Protein 2GBZ (pdb70)

B-factor: mean 42.94, std 11.73, range [24.44, 81.4]

Secondary structure (DSSP, 8-state):
--EEEEEEEEES-S-TTT--EEEEEEEEEETT--EEEE---EE----HHHHHTS-SHHHHHHHHHTHHHHHHH----HHHHHHHHHHHHTTT--TTSSPEEESSHHHHHHHHHHH-HHHHHHS-S-EEEHHHHHHHHHHH-GGGGTT----S--SHHHHHHHHHHHHHHHHTTSHHHH-

Foldseek 3Di:
DQKAKEKDFQWLDQPLVPIATQWMWIFMAGNLLHTPDTADIAGAADDPVSNVPGDDVSNVLCVVQVSSVRRNVDPDHLARVLVRRVVVVVVPDAFQPHAYEAAPCVSVLSNCVPRPVVNSRSHHPHYHHLVVVVVVCVVPPVVLPVVADQDPHRGRRSRSVSRSVSVVSVLVVPPPVSD

InterPro domains:
  IPR012337 Ribonuclease H-like superfamily [SSF53098] (6-181)
  IPR013520 Ribonuclease H-like domain [PF00929] (12-173)
  IPR013520 Ribonuclease H-like domain [SM00479] (10-183)
  IPR022894 Oligoribonuclease [MF_00045] (6-184)
  IPR022894 Oligoribonuclease [NF003765] (7-181)
  IPR022894 Oligoribonuclease [PTHR11046] (58-177)
  IPR022894 Oligoribonuclease [cd06135] (11-181)
  IPR036397 Ribonuclease H superfamily [G3DSA:3.30.420.10] (1-194)

Sequence (179 aa):
NDRLIWIDLEMTGLDTDRDSIIEIATIVTDAQLNVLAEGPELAIAHSLETLEAMDEWNRNQHRRSGLWQRVLDSQVTHAQAEAQTVAFLGEWIRAGASPMCGNSICQDRRFLHRQMSRLERYFHYRNLDVSTIKELARRWAPAVASGFAKSSAHTALSDVRDSIDELRHYRQFMGTLGG

Organism: Xanthomonas campestris pv. campestris (strain ATCC 33913 / DSM 3586 / NCPPB 528 / LMG 568 / P 25) (NCBI:txid190485)

CATH classification: 3.30.420.10

Nearest PDB structures (foldseek):
  2gbz-assembly1_A  TM=1.006E+00  e=4.375E-38  Xanthomonas campestris pv. campestris
  5cy4-assembly3_F  TM=9.846E-01  e=6.613E-26  Acinetobacter baumannii
  3tr8-assembly1_B  TM=9.787E-01  e=3.141E-25  Coxiella burnetii
  6n6f-assembly1_A  TM=9.796E-01  e=1.092E-24  Vibrio cholerae
  6rk6-assembly1_C  TM=9.490E-01  e=6.657E-24  metagenome

Structure (mmCIF, N/CA/C/O backbone):
data_2GBZ
#
_entry.id   2GBZ
#
_cell.length_a   67.540
_cell.length_b   67.540
_cell.length_c   89.820
_cell.angle_alpha   90.00
_cell.angle_beta   90.00
_cell.angle_gamma   90.00
#
_symmetry.space_group_name_H-M   'P 43 21 2'
#
loop_
_entity.id
_entity.type
_entity.pdbx_description
1 polymer Oligoribonuclease
2 non-polymer 'MAGNESIUM ION'
3 water water
#
loop_
_atom_site.group_PDB
_atom_site.id
_atom_site.type_symbol
_atom_site.label_atom_id
_atom_site.label_alt_id
_atom_site.label_comp_id
_atom_site.label_asym_id
_atom_site.label_entity_id
_atom_site.label_seq_id
_atom_site.pdbx_PDB_ins_code
_atom_site.Cartn_x
_atom_site.Cartn_y
_atom_site.Cartn_z
_atom_site.occupancy
_atom_site.B_iso_or_equiv
_atom_site.auth_seq_id
_atom_site.auth_comp_id
_atom_site.auth_asym_id
_atom_site.auth_atom_id
_atom_site.pdbx_PDB_model_num
ATOM 1 N N . ASN A 1 8 ? -16.945 7.277 12.126 1.00 68.82 8 ASN A N 1
ATOM 2 C CA . ASN A 1 8 ? -15.838 6.358 11.728 1.00 68.72 8 ASN A CA 1
ATOM 3 C C . ASN A 1 8 ? -14.508 6.765 12.369 1.00 67.18 8 ASN A C 1
ATOM 4 O O . ASN A 1 8 ? -14.464 7.137 13.545 1.00 66.80 8 ASN A O 1
ATOM 9 N N . ASP A 1 9 ? -13.435 6.703 11.579 1.00 65.10 9 ASP A N 1
ATOM 10 C CA . ASP A 1 9 ? -12.087 7.037 12.037 1.00 62.38 9 ASP A CA 1
ATOM 11 C C . ASP A 1 9 ? -11.540 5.938 12.934 1.00 58.34 9 ASP A C 1
ATOM 12 O O . ASP A 1 9 ? -10.483 6.091 13.548 1.00 59.01 9 ASP A O 1
ATOM 17 N N . ARG A 1 10 ? -12.268 4.833 13.009 1.00 53.21 10 ARG A N 1
ATOM 18 C CA . ARG A 1 10 ? -11.854 3.700 13.822 1.00 49.44 10 ARG A CA 1
ATOM 19 C C . ARG A 1 10 ? -11.864 2.436 12.985 1.00 46.27 10 ARG A C 1
ATOM 20 O O . ARG A 1 10 ? -12.753 2.227 12.163 1.00 44.90 10 ARG A O 1
ATOM 28 N N . LEU A 1 11 ? -10.864 1.593 13.201 1.00 43.31 11 LEU A N 1
ATOM 29 C CA . LEU A 1 11 ? -10.735 0.360 12.446 1.00 39.89 11 LEU A CA 1
ATOM 30 C C . LEU A 1 11 ? -10.887 -0.869 13.323 1.00 38.20 11 LEU A C 1
ATOM 31 O O . LEU A 1 11 ? -10.454 -0.880 14.474 1.00 38.12 11 LEU A O 1
ATOM 36 N N . ILE A 1 12 ? -11.517 -1.901 12.771 1.00 36.35 12 ILE A N 1
ATOM 37 C CA . ILE A 1 12 ? -11.709 -3.155 13.488 1.00 33.65 12 ILE A CA 1
ATOM 38 C C . ILE A 1 12 ? -10.753 -4.176 12.902 1.00 32.24 12 ILE A C 1
ATOM 39 O O . ILE A 1 12 ? -10.831 -4.508 11.711 1.00 30.58 12 ILE A O 1
ATOM 44 N N . TRP A 1 13 ? -9.842 -4.662 13.733 1.00 30.41 13 TRP A N 1
ATOM 45 C CA . TRP A 1 13 ? -8.904 -5.675 13.289 1.00 29.41 13 TRP A CA 1
ATOM 46 C C . TRP A 1 13 ? -9.386 -6.998 13.833 1.00 28.72 13 TRP A C 1
ATOM 47 O O . TRP A 1 13 ? -9.875 -7.075 14.964 1.00 28.91 13 TRP A O 1
ATOM 58 N N . ILE A 1 14 ? -9.240 -8.045 13.035 1.00 28.15 14 ILE A N 1
ATOM 59 C CA . ILE A 1 14 ? -9.686 -9.350 13.469 1.00 29.96 14 ILE A CA 1
ATOM 60 C C . ILE A 1 14 ? -8.822 -10.466 12.927 1.00 30.08 14 ILE A C 1
ATOM 61 O O . ILE A 1 14 ? -8.213 -10.339 11.863 1.00 31.03 14 ILE A O 1
ATOM 66 N N . ASP A 1 15 ? -8.739 -11.557 13.676 1.00 30.17 15 ASP A N 1
ATOM 67 C CA . ASP A 1 15 ? -8.024 -12.719 13.190 1.00 29.12 15 ASP A CA 1
ATOM 68 C C . ASP A 1 15 ? -8.715 -13.951 13.753 1.00 28.44 15 ASP A C 1
ATOM 69 O O . ASP A 1 15 ? -9.281 -13.909 14.846 1.00 25.74 15 ASP A O 1
ATOM 74 N N . LEU A 1 16 ? -8.685 -15.034 12.985 1.00 27.60 16 LEU A N 1
ATOM 75 C CA . LEU A 1 16 ? -9.326 -16.273 13.383 1.00 29.65 16 LEU A CA 1
ATOM 76 C C . LEU A 1 16 ? -8.392 -17.448 13.174 1.00 30.19 16 LEU A C 1
ATOM 77 O O . LEU A 1 16 ? -7.488 -17.388 12.346 1.00 31.66 16 LEU A O 1
ATOM 82 N N . GLU A 1 17 ? -8.638 -18.522 13.916 1.00 32.43 17 GLU A N 1
ATOM 83 C CA . GLU A 1 17 ? -7.876 -19.757 13.771 1.00 33.02 17 GLU A CA 1
ATOM 84 C C . GLU A 1 17 ? -8.932 -20.725 13.276 1.00 33.07 17 GLU A C 1
ATOM 85 O O . GLU A 1 17 ? -10.082 -20.658 13.718 1.00 32.61 17 GLU A O 1
ATOM 91 N N . MET A 1 18 ? -8.564 -21.606 12.355 1.00 34.16 18 MET A N 1
ATOM 92 C CA . MET A 1 18 ? -9.515 -22.565 11.815 1.00 36.51 18 MET A CA 1
ATOM 93 C C . MET A 1 18 ? -8.977 -23.982 11.840 1.00 37.62 18 MET A C 1
ATOM 94 O O . MET A 1 18 ? -7.782 -24.212 12.046 1.00 37.73 18 MET A O 1
ATOM 99 N N . THR A 1 19 ? -9.879 -24.932 11.627 1.00 38.60 19 THR A N 1
ATOM 100 C CA . THR A 1 19 ? -9.507 -26.332 11.608 1.00 39.34 19 THR A CA 1
ATOM 101 C C . THR A 1 19 ? -8.760 -26.625 10.315 1.00 39.47 19 THR A C 1
ATOM 102 O O . THR A 1 19 ? -7.945 -27.543 10.256 1.00 39.95 19 THR A O 1
ATOM 106 N N . GLY A 1 20 ? -9.039 -25.831 9.286 1.00 40.16 20 GLY A N 1
ATOM 107 C CA . GLY A 1 20 ? -8.394 -26.024 8.000 1.00 42.21 20 GLY A CA 1
ATOM 108 C C . GLY A 1 20 ? -8.568 -24.846 7.056 1.00 42.78 20 GLY A C 1
ATOM 109 O O . GLY A 1 20 ? -8.906 -23.747 7.485 1.00 42.38 20 GLY A O 1
ATOM 110 N N . LEU A 1 21 ? -8.359 -25.083 5.765 1.00 43.60 21 LEU A N 1
ATOM 111 C CA . LEU A 1 21 ? -8.461 -24.029 4.756 1.00 44.84 21 LEU A CA 1
ATOM 112 C C . LEU A 1 21 ? -9.741 -24.027 3.918 1.00 44.28 21 LEU A C 1
ATOM 113 O O . LEU A 1 21 ? -10.009 -23.069 3.194 1.00 44.27 21 LEU A O 1
ATOM 118 N N . ASP A 1 22 ? -10.531 -25.090 4.000 1.00 43.23 22 ASP A N 1
ATOM 119 C CA . ASP A 1 22 ? -11.757 -25.149 3.216 1.00 43.15 22 ASP A CA 1
ATOM 120 C C . ASP A 1 22 ? -12.858 -24.248 3.798 1.00 42.59 22 ASP A C 1
ATOM 121 O O . ASP A 1 22 ? -13.488 -24.578 4.806 1.00 41.21 22 ASP A O 1
ATOM 126 N N . THR A 1 23 ? -13.087 -23.116 3.136 1.00 41.87 23 THR A N 1
ATOM 127 C CA . THR A 1 23 ? -14.087 -22.140 3.568 1.00 42.71 23 THR A CA 1
ATOM 128 C C . THR A 1 23 ? -15.514 -22.686 3.601 1.00 42.86 23 THR A C 1
ATOM 129 O O . THR A 1 23 ? -16.422 -22.024 4.113 1.00 40.95 23 THR A O 1
ATOM 133 N N . ASP A 1 24 ? -15.709 -23.884 3.054 1.00 44.14 24 ASP A N 1
ATOM 134 C CA . ASP A 1 24 ? -17.029 -24.514 3.035 1.00 45.94 24 ASP A CA 1
ATOM 135 C C . ASP A 1 24 ? -17.213 -25.573 4.130 1.00 46.76 24 ASP A C 1
ATOM 136 O O . ASP A 1 24 ? -18.312 -25.725 4.668 1.00 47.89 24 ASP A O 1
ATOM 141 N N . ARG A 1 25 ? -16.139 -26.292 4.459 1.00 47.06 25 ARG A N 1
ATOM 142 C CA . ARG A 1 25 ? -16.200 -27.372 5.448 1.00 45.89 25 ARG A CA 1
ATOM 143 C C . ARG A 1 25 ? -15.552 -27.099 6.806 1.00 43.59 25 ARG A C 1
ATOM 144 O O . ARG A 1 25 ? -16.070 -27.525 7.839 1.00 42.64 25 ARG A O 1
ATOM 152 N N . ASP A 1 26 ? -14.411 -26.419 6.804 1.00 40.97 26 ASP A N 1
ATOM 153 C CA . ASP A 1 26 ? -13.692 -26.154 8.048 1.00 37.96 26 ASP A CA 1
ATOM 154 C C . ASP A 1 26 ? -14.389 -25.203 9.019 1.00 35.01 26 ASP A C 1
ATOM 155 O O . ASP A 1 26 ? -15.337 -24.514 8.650 1.00 33.05 26 ASP A O 1
ATOM 160 N N . SER A 1 27 ? -13.923 -25.171 10.265 1.00 31.17 27 SER A N 1
ATOM 161 C CA . SER A 1 27 ? -14.572 -24.343 11.273 1.00 29.86 27 SER A CA 1
ATOM 162 C C . SER A 1 27 ? -13.670 -23.364 12.009 1.00 28.02 27 SER A C 1
ATOM 163 O O . SER A 1 27 ? -12.468 -23.584 12.142 1.00 27.14 27 SER A O 1
ATOM 166 N N . ILE A 1 28 ? -14.272 -22.281 12.484 1.00 27.21 28 ILE A N 1
ATOM 167 C CA . ILE A 1 28 ? -13.559 -21.265 13.253 1.00 28.41 28 ILE A CA 1
ATOM 168 C C . ILE A 1 28 ? -13.389 -21.819 14.675 1.00 29.29 28 ILE A C 1
ATOM 169 O O . ILE A 1 28 ? -14.379 -22.160 15.313 1.00 29.62 28 ILE A O 1
ATOM 174 N N . ILE A 1 29 ? -12.159 -21.916 15.174 1.00 29.85 29 ILE A N 1
ATOM 175 C CA . ILE A 1 29 ? -11.946 -22.425 16.536 1.00 29.38 29 ILE A CA 1
ATOM 176 C C . ILE A 1 29 ? -11.513 -21.340 17.506 1.00 27.74 29 ILE A C 1
ATOM 177 O O . ILE A 1 29 ? -11.571 -21.527 18.720 1.00 27.69 29 ILE A O 1
ATOM 182 N N . GLU A 1 30 ? -11.075 -20.205 16.976 1.00 26.62 30 GLU A N 1
ATOM 183 C CA . GLU A 1 30 ? -10.665 -19.096 17.829 1.00 27.96 30 GLU A CA 1
ATOM 184 C C . GLU A 1 30 ? -10.860 -17.765 17.116 1.00 27.74 30 GLU A C 1
ATOM 185 O O . GLU A 1 30 ? -10.733 -17.676 15.895 1.00 26.63 30 GLU A O 1
ATOM 191 N N . ILE A 1 31 ? -11.176 -16.735 17.888 1.00 27.68 31 ILE A N 1
ATOM 192 C CA . ILE A 1 31 ? -11.383 -15.415 17.335 1.00 29.75 31 ILE A CA 1
ATOM 193 C C . ILE A 1 31 ? -10.907 -14.355 18.315 1.00 30.23 31 ILE A C 1
ATOM 194 O O . ILE A 1 31 ? -10.938 -14.552 19.531 1.00 29.74 31 ILE A O 1
ATOM 199 N N . ALA A 1 32 ? -10.459 -13.232 17.770 1.00 30.23 32 ALA A N 1
ATOM 200 C CA . ALA A 1 32 ? -9.978 -12.122 18.571 1.00 31.02 32 ALA A CA 1
ATOM 201 C C . ALA A 1 32 ? -10.150 -10.862 17.742 1.00 30.50 32 ALA A C 1
ATOM 202 O O . ALA A 1 32 ? -10.035 -10.896 16.517 1.00 30.80 32 ALA A O 1
ATOM 204 N N . THR A 1 33 ? -10.447 -9.758 18.408 1.00 29.80 33 THR A N 1
ATOM 205 C CA . THR A 1 33 ? -10.626 -8.492 17.714 1.00 31.49 33 THR A CA 1
ATOM 206 C C . THR A 1 33 ? -9.929 -7.375 18.473 1.00 30.79 33 THR A C 1
ATOM 207 O O . THR A 1 33 ? -9.700 -7.470 19.676 1.00 30.24 33 THR A O 1
ATOM 211 N N . ILE A 1 34 ? -9.581 -6.323 17.752 1.00 30.91 34 ILE A N 1
ATOM 212 C CA . ILE A 1 34 ? -8.944 -5.161 18.347 1.00 32.17 34 ILE A CA 1
ATOM 213 C C . ILE A 1 34 ? -9.439 -3.935 17.603 1.00 32.06 34 ILE A C 1
ATOM 214 O O . ILE A 1 34 ? -9.551 -3.949 16.377 1.00 32.03 34 ILE A O 1
ATOM 219 N N . VAL A 1 35 ? -9.758 -2.883 18.341 1.00 32.48 35 VAL A N 1
ATOM 220 C CA . VAL A 1 35 ? -10.190 -1.653 17.712 1.00 33.83 35 VAL A CA 1
ATOM 221 C C . VAL A 1 35 ? -9.067 -0.631 17.858 1.00 34.19 35 VAL A C 1
ATOM 222 O O . VAL A 1 35 ? -8.551 -0.429 18.957 1.00 32.45 35 VAL A O 1
ATOM 226 N N . THR A 1 36 ? -8.677 -0.018 16.743 1.00 33.95 36 THR A N 1
ATOM 227 C CA . THR A 1 36 ? -7.640 1.010 16.742 1.00 34.13 36 THR A CA 1
ATOM 228 C C . THR A 1 36 ? -8.237 2.257 16.108 1.00 34.86 36 THR A C 1
ATOM 229 O O . THR A 1 36 ? -9.305 2.197 15.493 1.00 35.27 36 THR A O 1
ATOM 233 N N . ASP A 1 37 ? -7.558 3.389 16.259 1.00 35.65 37 ASP A N 1
ATOM 234 C CA . ASP A 1 37 ? -8.033 4.609 15.628 1.00 36.03 37 ASP A CA 1
ATOM 235 C C . ASP A 1 37 ? -7.470 4.572 14.208 1.00 35.82 37 ASP A C 1
ATOM 236 O O . ASP A 1 37 ? -6.817 3.601 13.827 1.00 34.57 37 ASP A O 1
ATOM 241 N N . ALA A 1 38 ? -7.718 5.617 13.429 1.00 36.61 38 ALA A N 1
ATOM 242 C CA . ALA A 1 38 ? -7.237 5.661 12.051 1.00 37.25 38 ALA A CA 1
ATOM 243 C C . ALA A 1 38 ? -5.710 5.727 11.946 1.00 37.05 38 ALA A C 1
ATOM 244 O O . ALA A 1 38 ? -5.145 5.405 10.905 1.00 35.93 38 ALA A O 1
ATOM 246 N N . GLN A 1 39 ? -5.052 6.136 13.028 1.00 37.39 39 GLN A N 1
ATOM 247 C CA . GLN A 1 39 ? -3.594 6.239 13.059 1.00 37.28 39 GLN A CA 1
ATOM 248 C C . GLN A 1 39 ? -2.929 4.984 13.634 1.00 37.58 39 GLN A C 1
ATOM 249 O O . GLN A 1 39 ? -1.744 4.997 13.979 1.00 36.28 39 GLN A O 1
ATOM 255 N N . LEU A 1 40 ? -3.712 3.916 13.754 1.00 36.02 40 LEU A N 1
ATOM 256 C CA . LEU A 1 40 ? -3.241 2.632 14.248 1.00 35.93 40 LEU A CA 1
ATOM 257 C C . LEU A 1 40 ? -2.914 2.522 15.731 1.00 36.66 40 LEU A C 1
ATOM 258 O O . LEU A 1 40 ? -2.152 1.637 16.130 1.00 35.90 40 LEU A O 1
ATOM 263 N N . ASN A 1 41 ? -3.473 3.411 16.547 1.00 38.28 41 ASN A N 1
ATOM 264 C CA . ASN A 1 41 ? -3.254 3.337 17.993 1.00 38.06 41 ASN A CA 1
ATOM 265 C C . ASN A 1 41 ? -4.324 2.401 18.537 1.00 37.68 41 ASN A C 1
ATOM 266 O O . ASN A 1 41 ? -5.497 2.521 18.180 1.00 37.44 41 ASN A O 1
ATOM 271 N N . VAL A 1 42 ? -3.934 1.462 19.386 1.00 37.48 42 VAL A N 1
ATOM 272 C CA . VAL A 1 42 ? -4.907 0.534 19.952 1.00 37.35 42 VAL A CA 1
ATOM 273 C C . VAL A 1 42 ? -5.797 1.269 20.949 1.00 37.93 42 VAL A C 1
ATOM 274 O O . VAL A 1 42 ? -5.298 1.928 21.863 1.00 38.25 42 VAL A O 1
ATOM 278 N N . LEU A 1 43 ? -7.109 1.166 20.764 1.00 37.26 43 LEU A N 1
ATOM 279 C CA . LEU A 1 43 ? -8.062 1.811 21.661 1.00 38.04 43 LEU A CA 1
ATOM 280 C C . LEU A 1 43 ? -8.645 0.788 22.633 1.00 39.02 43 LEU A C 1
ATOM 281 O O . LEU A 1 43 ? -8.981 1.129 23.757 1.00 39.36 43 LEU A O 1
ATOM 286 N N . ALA A 1 44 ? -8.759 -0.467 22.196 1.00 40.47 44 ALA A N 1
ATOM 287 C CA . ALA A 1 44 ? -9.317 -1.523 23.041 1.00 39.81 44 ALA A CA 1
ATOM 288 C C . ALA A 1 44 ? -9.162 -2.913 22.440 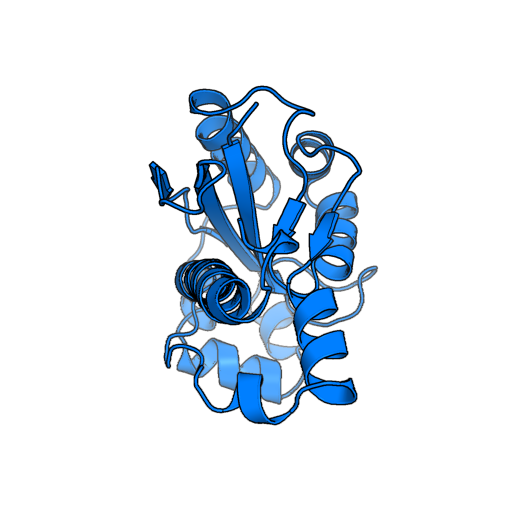1.00 40.15 44 ALA A C 1
ATOM 289 O O . ALA A 1 44 ? -9.240 -3.087 21.228 1.00 40.03 44 ALA A O 1
ATOM 291 N N . GLU A 1 45 ? -8.952 -3.905 23.299 1.00 40.36 45 GLU A N 1
ATOM 292 C CA . GLU A 1 45 ? -8.816 -5.282 22.850 1.00 42.11 45 GLU A CA 1
ATOM 293 C C . GLU A 1 45 ? -10.130 -6.018 23.137 1.00 42.57 45 GLU A C 1
ATOM 294 O O . GLU A 1 45 ? -10.670 -5.947 24.244 1.00 42.61 45 GLU A O 1
ATOM 300 N N . GLY A 1 46 ? -10.654 -6.705 22.127 1.00 41.68 46 GLY A N 1
ATOM 301 C CA . GLY A 1 46 ? -11.905 -7.420 22.292 1.00 40.70 46 GLY A CA 1
ATOM 302 C C . GLY A 1 46 ? -11.760 -8.775 22.946 1.00 40.50 46 GLY A C 1
ATOM 303 O O . GLY A 1 46 ? -10.662 -9.177 23.310 1.00 41.24 46 GLY A O 1
ATOM 304 N N . PRO A 1 47 ? -12.864 -9.508 23.118 1.00 41.35 47 PRO A N 1
ATOM 305 C CA . PRO A 1 47 ? -12.748 -10.821 23.747 1.00 42.03 47 PRO A CA 1
ATOM 306 C C . PRO A 1 47 ? -12.007 -11.811 22.866 1.00 42.5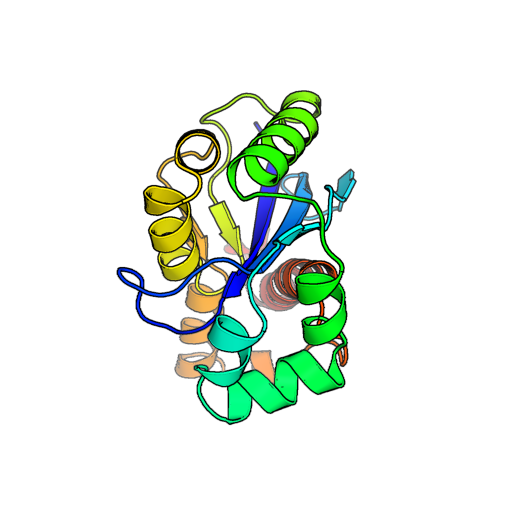4 47 PRO A C 1
ATOM 307 O O . PRO A 1 47 ? -12.160 -11.803 21.641 1.00 44.04 47 PRO A O 1
ATOM 311 N N . GLU A 1 48 ? -11.184 -12.643 23.494 1.00 40.77 48 GLU A N 1
ATOM 312 C CA . GLU A 1 48 ? -10.445 -13.663 22.772 1.00 40.84 48 GLU A CA 1
ATOM 313 C C . GLU A 1 48 ? -11.106 -14.976 23.166 1.00 39.08 48 GLU A C 1
ATOM 314 O O . GLU A 1 48 ? -10.948 -15.438 24.295 1.00 38.73 48 GLU A O 1
ATOM 320 N N . LEU A 1 49 ? -11.851 -15.572 22.243 1.00 37.18 49 LEU A N 1
ATOM 321 C CA . LEU A 1 49 ? -12.546 -16.811 22.547 1.00 35.75 49 LEU A CA 1
ATOM 322 C C . LEU A 1 49 ? -12.152 -18.033 21.724 1.00 34.46 49 LEU A C 1
ATOM 323 O O . LEU A 1 49 ? -11.960 -17.948 20.511 1.00 33.49 49 LEU A O 1
ATOM 328 N N . ALA A 1 50 ? -12.024 -19.167 22.407 1.00 32.96 50 ALA A N 1
ATOM 329 C CA . ALA A 1 50 ? -11.749 -20.441 21.758 1.00 33.58 50 ALA A CA 1
ATOM 330 C C . ALA A 1 50 ? -13.161 -21.038 21.672 1.00 33.23 50 ALA A C 1
ATOM 331 O O . ALA A 1 50 ? -13.976 -20.866 22.586 1.00 31.11 50 ALA A O 1
ATOM 333 N N . ILE A 1 51 ? -13.456 -21.727 20.580 1.00 33.65 51 ILE A N 1
ATOM 334 C CA . ILE A 1 51 ? -14.787 -22.280 20.382 1.00 33.90 51 ILE A CA 1
ATOM 335 C C . ILE A 1 51 ? -14.877 -23.800 20.474 1.00 33.71 51 ILE A C 1
ATOM 336 O O . ILE A 1 51 ? -14.172 -24.531 19.780 1.00 33.50 51 ILE A O 1
ATOM 341 N N . ALA A 1 52 ? -15.770 -24.256 21.350 1.00 33.33 52 ALA A N 1
ATOM 342 C CA . ALA A 1 52 ? -15.994 -25.673 21.605 1.00 32.11 52 ALA A CA 1
ATOM 343 C C . ALA A 1 52 ? -16.117 -26.567 20.376 1.00 31.47 52 ALA A C 1
ATOM 344 O O . ALA A 1 52 ? -16.983 -26.373 19.530 1.00 32.16 52 ALA A O 1
ATOM 346 N N . HIS A 1 53 ? -15.239 -27.555 20.286 1.00 31.93 53 HIS A N 1
ATOM 347 C CA . HIS A 1 53 ? -15.270 -28.519 19.191 1.00 31.94 53 HIS A CA 1
ATOM 348 C C . HIS A 1 53 ? -14.908 -29.855 19.812 1.00 33.79 53 HIS A C 1
ATOM 349 O O . HIS A 1 53 ? -14.258 -29.894 20.857 1.00 34.13 53 HIS A O 1
ATOM 356 N N . SER A 1 54 ? -15.321 -30.945 19.179 1.00 36.24 54 SER A N 1
ATOM 357 C CA . SER A 1 54 ? -15.031 -32.269 19.700 1.00 39.41 54 SER A CA 1
ATOM 358 C C . SER A 1 54 ? -13.600 -32.679 19.394 1.00 41.91 54 SER A C 1
ATOM 359 O O . SER A 1 54 ? -13.007 -32.230 18.409 1.00 42.41 54 SER A O 1
ATOM 362 N N . LEU A 1 55 ? -13.059 -33.541 20.251 1.00 44.04 55 LEU A N 1
ATOM 363 C CA . LEU A 1 55 ? -11.700 -34.053 20.108 1.00 46.17 55 LEU A CA 1
ATOM 364 C C . LEU A 1 55 ? -11.565 -34.708 18.728 1.00 46.72 55 LEU A C 1
ATOM 365 O O . LEU A 1 55 ? -10.516 -34.629 18.092 1.00 46.81 55 LEU A O 1
ATOM 370 N N . GLU A 1 56 ? -12.649 -35.326 18.264 1.00 47.79 56 GLU A N 1
ATOM 371 C CA . GLU A 1 56 ? -12.667 -35.987 16.963 1.00 48.81 56 GLU A CA 1
ATOM 372 C C . GLU A 1 56 ? -12.425 -34.980 15.838 1.00 48.70 56 GLU A C 1
ATOM 373 O O . GLU A 1 56 ? -11.767 -35.285 14.840 1.00 49.91 56 GLU A O 1
ATOM 379 N N . THR A 1 57 ? -12.966 -33.779 15.994 1.00 46.68 57 THR A N 1
ATOM 380 C CA . THR A 1 57 ? -12.794 -32.757 14.978 1.00 45.17 57 THR A CA 1
ATOM 381 C C . THR A 1 57 ? -11.343 -32.287 14.930 1.00 44.82 57 THR A C 1
ATOM 382 O O . THR A 1 57 ? -10.794 -32.061 13.852 1.00 43.63 57 THR A O 1
ATOM 386 N N . LEU A 1 58 ? -10.727 -32.144 16.100 1.00 45.32 58 LEU A N 1
ATOM 387 C CA . LEU A 1 58 ? -9.349 -31.676 16.182 1.00 46.51 58 LEU A CA 1
ATOM 388 C C . LEU A 1 58 ? -8.347 -32.639 15.558 1.00 48.51 58 LEU A C 1
ATOM 389 O O . LEU A 1 58 ? -7.436 -32.221 14.839 1.00 47.76 58 LEU A O 1
ATOM 394 N N . GLU A 1 59 ? -8.515 -33.926 15.838 1.00 50.20 59 GLU A N 1
ATOM 395 C CA . GLU A 1 59 ? -7.623 -34.941 15.299 1.00 52.31 59 GLU A CA 1
ATOM 396 C C . GLU A 1 59 ? -7.820 -35.123 13.805 1.00 52.90 59 GLU A C 1
ATOM 397 O O . GLU A 1 59 ? -6.979 -35.713 13.131 1.00 54.34 59 GLU A O 1
ATOM 403 N N . ALA A 1 60 ? -8.933 -34.616 13.289 1.00 53.49 60 ALA A N 1
ATOM 404 C CA . ALA A 1 60 ? -9.227 -34.729 11.866 1.00 54.30 60 ALA A CA 1
ATOM 405 C C . ALA A 1 60 ? -8.471 -33.665 11.072 1.00 55.07 60 ALA A C 1
ATOM 406 O O . ALA A 1 60 ? -8.465 -33.680 9.840 1.00 54.54 60 ALA A O 1
ATOM 408 N N . MET A 1 61 ? -7.830 -32.742 11.778 1.00 55.85 61 MET A N 1
ATOM 409 C CA . MET A 1 61 ? -7.079 -31.689 11.110 1.00 57.89 61 MET A CA 1
ATOM 410 C C . MET A 1 61 ? -5.822 -32.259 10.463 1.00 60.38 61 MET A C 1
ATOM 411 O O . MET A 1 61 ? -5.481 -33.423 10.679 1.00 60.27 61 MET A O 1
ATOM 416 N N . ASP A 1 62 ? -5.142 -31.436 9.666 1.00 63.44 62 ASP A N 1
ATOM 417 C CA . ASP A 1 62 ? -3.910 -31.851 8.998 1.00 66.43 62 ASP A CA 1
ATOM 418 C C . ASP A 1 62 ? -2.862 -32.209 10.048 1.00 67.70 62 ASP A C 1
ATOM 419 O O . ASP A 1 62 ? -3.190 -32.720 11.118 1.00 68.72 62 ASP A O 1
ATOM 424 N N . GLU A 1 63 ? -1.598 -31.940 9.749 1.00 68.77 63 GLU A N 1
ATOM 425 C CA . GLU A 1 63 ? -0.539 -32.258 10.691 1.00 70.08 63 GLU A CA 1
ATOM 426 C C . GLU A 1 63 ? 0.047 -30.986 11.277 1.00 70.64 63 GLU A C 1
ATOM 427 O O . GLU A 1 63 ? 0.125 -30.834 12.497 1.00 70.50 63 GLU A O 1
ATOM 433 N N . TRP A 1 64 ? 0.457 -30.071 10.406 1.00 71.18 64 TRP A N 1
ATOM 434 C CA . TRP A 1 64 ? 1.023 -28.810 10.862 1.00 72.13 64 TRP A CA 1
ATOM 435 C C . TRP A 1 64 ? -0.003 -28.136 11.767 1.00 71.53 64 TRP A C 1
ATOM 436 O O . TRP A 1 64 ? 0.345 -27.585 12.817 1.00 71.57 64 TRP A O 1
ATOM 447 N N . ASN A 1 65 ? -1.270 -28.203 11.361 1.00 70.36 65 ASN A N 1
ATOM 448 C CA . ASN A 1 65 ? -2.361 -27.624 12.140 1.00 69.04 65 ASN A CA 1
ATOM 449 C C . ASN A 1 65 ? -2.352 -28.187 13.557 1.00 67.94 65 ASN A C 1
ATOM 450 O O . ASN A 1 65 ? -2.282 -27.439 14.532 1.00 67.63 65 ASN A O 1
ATOM 455 N N . ARG A 1 66 ? -2.419 -29.511 13.659 1.00 66.91 66 ARG A N 1
ATOM 456 C CA . ARG A 1 66 ? -2.428 -30.177 14.955 1.00 65.77 66 ARG A CA 1
ATOM 457 C C . ARG A 1 66 ? -1.242 -29.785 15.826 1.00 65.11 66 ARG A C 1
ATOM 458 O O . ARG A 1 66 ? -1.417 -29.429 16.994 1.00 64.02 66 ARG A O 1
ATOM 466 N N . ASN A 1 67 ? -0.040 -29.836 15.255 1.00 64.69 67 ASN A N 1
ATOM 467 C CA . ASN A 1 67 ? 1.168 -29.483 15.995 1.00 64.68 67 ASN A CA 1
ATOM 468 C C . ASN A 1 67 ? 1.143 -28.031 16.474 1.00 63.59 67 ASN A C 1
ATOM 469 O O . ASN A 1 67 ? 1.437 -27.745 17.640 1.00 62.96 67 ASN A O 1
ATOM 474 N N . GLN A 1 68 ? 0.790 -27.119 15.573 1.00 62.71 68 GLN A N 1
ATOM 475 C CA . GLN A 1 68 ? 0.734 -25.698 15.903 1.00 62.21 68 GLN A CA 1
ATOM 476 C C . GLN A 1 68 ? -0.224 -25.393 17.063 1.00 60.92 68 GLN A C 1
ATOM 477 O O . GLN A 1 68 ? 0.159 -24.739 18.044 1.00 59.94 68 GLN A O 1
ATOM 483 N N . HIS A 1 69 ? -1.462 -25.874 16.954 1.00 58.88 69 HIS A N 1
ATOM 484 C CA . HIS A 1 69 ? -2.464 -25.638 17.992 1.00 57.49 69 HIS A CA 1
ATOM 485 C C . HIS A 1 69 ? -2.137 -26.337 19.310 1.00 57.31 69 HIS A C 1
ATOM 486 O O . HIS A 1 69 ? -2.534 -25.869 20.383 1.00 56.73 69 HIS A O 1
ATOM 493 N N . ARG A 1 70 ? -1.416 -27.454 19.226 1.00 57.07 70 ARG A N 1
ATOM 494 C CA . ARG A 1 70 ? -0.999 -28.192 20.419 1.00 56.68 70 ARG A CA 1
ATOM 495 C C . ARG A 1 70 ? 0.027 -27.350 21.163 1.00 55.72 70 ARG A C 1
ATOM 496 O O . ARG A 1 70 ? -0.110 -27.087 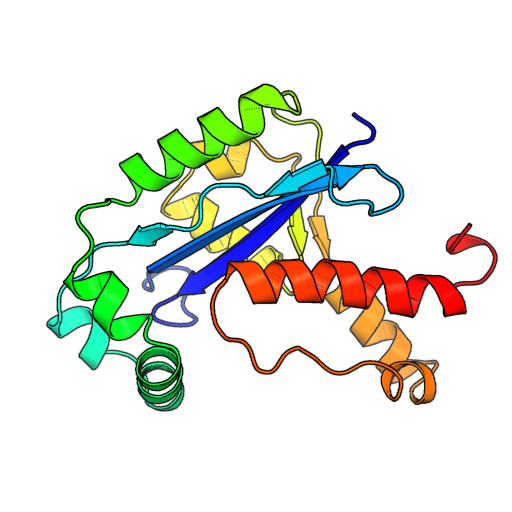22.356 1.00 53.82 70 ARG A O 1
ATOM 504 N N . ARG A 1 71 ? 1.051 -26.919 20.431 1.00 56.84 71 ARG A N 1
ATOM 505 C CA . ARG A 1 71 ? 2.130 -26.119 20.995 1.00 57.95 71 ARG A CA 1
ATOM 506 C C . ARG A 1 71 ? 1.665 -24.777 21.566 1.00 57.01 71 ARG A C 1
ATOM 507 O O . ARG A 1 71 ? 2.190 -24.315 22.587 1.00 56.25 71 ARG A O 1
ATOM 515 N N . SER A 1 72 ? 0.683 -24.156 20.915 1.00 55.26 72 SER A N 1
ATOM 516 C CA . SER A 1 72 ? 0.157 -22.868 21.370 1.00 53.36 72 SER A CA 1
ATOM 517 C C . SER A 1 72 ? -0.768 -23.017 22.568 1.00 52.10 72 SER A C 1
ATOM 518 O O . SER A 1 72 ? -0.953 -22.074 23.340 1.00 51.16 72 SER A O 1
ATOM 521 N N . GLY A 1 73 ? -1.351 -24.206 22.713 1.00 51.88 73 GLY A N 1
ATOM 522 C CA . GLY A 1 73 ? -2.267 -24.462 23.811 1.00 50.71 73 GLY A CA 1
ATOM 523 C C . GLY A 1 73 ? -3.721 -24.264 23.408 1.00 50.38 73 GLY A C 1
ATOM 524 O O . GLY A 1 73 ? -4.630 -24.473 24.215 1.00 50.00 73 GLY A O 1
ATOM 525 N N . LEU A 1 74 ? -3.947 -23.867 22.157 1.00 48.67 74 LEU A N 1
ATOM 526 C CA . LEU A 1 74 ? -5.302 -23.645 21.672 1.00 47.26 74 LEU A CA 1
ATOM 527 C C . LEU A 1 74 ? -6.095 -24.943 21.681 1.00 46.96 74 LEU A C 1
ATOM 528 O O . LEU A 1 74 ? -7.299 -24.947 21.945 1.00 45.45 74 LEU A O 1
ATOM 533 N N . TRP A 1 75 ? -5.404 -26.039 21.388 1.00 46.73 75 TRP A N 1
ATOM 534 C CA . TRP A 1 75 ? -6.010 -27.367 21.357 1.00 46.91 75 TRP A CA 1
ATOM 535 C C . TRP A 1 75 ? -6.731 -27.671 22.671 1.00 47.42 75 TRP A C 1
ATOM 536 O O . TRP A 1 75 ? -7.844 -28.199 22.677 1.00 46.91 75 TRP A O 1
ATOM 547 N N . GLN A 1 76 ? -6.101 -27.323 23.785 1.00 48.32 76 GLN A N 1
ATOM 548 C CA . GLN A 1 76 ? -6.699 -27.583 25.085 1.00 49.01 76 GLN A CA 1
ATOM 549 C C . GLN A 1 76 ? -7.819 -26.593 25.392 1.00 47.97 76 GLN A C 1
ATOM 550 O O . GLN A 1 76 ? -8.798 -26.940 26.057 1.00 47.30 76 GLN A O 1
ATOM 556 N N . ARG A 1 77 ? -7.676 -25.361 24.909 1.00 47.14 77 ARG A N 1
ATOM 557 C CA . ARG A 1 77 ? -8.694 -24.341 25.134 1.00 47.10 77 ARG A CA 1
ATOM 558 C C . ARG A 1 77 ? -9.987 -24.715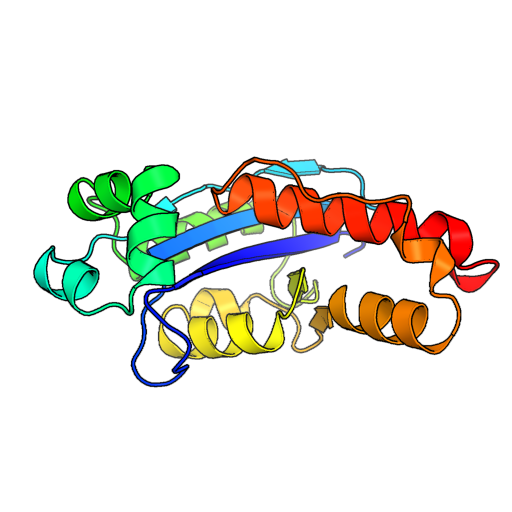 24.400 1.00 45.77 77 ARG A C 1
ATOM 559 O O . ARG A 1 77 ? -11.085 -24.442 24.882 1.00 45.37 77 ARG A O 1
ATOM 567 N N . VAL A 1 78 ? -9.848 -25.346 23.237 1.00 44.61 78 VAL A N 1
ATOM 568 C CA . VAL A 1 78 ? -11.001 -25.746 22.435 1.00 44.20 78 VAL A CA 1
ATOM 569 C C . VAL A 1 78 ? -11.808 -26.845 23.115 1.00 44.62 78 VAL A C 1
ATOM 570 O O . VAL A 1 78 ? -13.033 -26.768 23.194 1.00 44.20 78 VAL A O 1
ATOM 574 N N . LEU A 1 79 ? -11.116 -27.865 23.609 1.00 44.54 79 LEU A N 1
ATOM 575 C CA . LEU A 1 79 ? -11.767 -28.970 24.300 1.00 43.40 79 LEU A CA 1
ATOM 576 C C . LEU A 1 79 ? -12.415 -28.496 25.599 1.00 43.24 79 LEU A C 1
ATOM 577 O O . LEU A 1 79 ? -13.505 -28.944 25.945 1.00 43.77 79 LEU A O 1
ATOM 582 N N . ASP A 1 80 ? -11.759 -27.577 26.304 1.00 42.98 80 ASP A N 1
ATOM 583 C CA . ASP A 1 80 ? -12.292 -27.060 27.570 1.00 43.52 80 ASP A CA 1
ATOM 584 C C . ASP A 1 80 ? -13.344 -25.962 27.398 1.00 42.57 80 ASP A C 1
ATOM 585 O O . ASP A 1 80 ? -14.064 -25.625 28.339 1.00 42.87 80 ASP A O 1
ATOM 590 N N . SER A 1 81 ? -13.437 -25.405 26.200 1.00 40.17 81 SER A N 1
ATOM 591 C CA . SER A 1 81 ? -14.386 -24.327 25.954 1.00 37.99 81 SER A CA 1
ATOM 592 C C . SER A 1 81 ? -15.869 -24.685 26.072 1.00 37.74 81 SER A C 1
ATOM 593 O O . SER A 1 81 ? -16.307 -25.789 25.724 1.00 37.56 81 SER A O 1
ATOM 596 N N . GLN A 1 82 ? -16.639 -23.728 26.570 1.00 37.91 82 GLN A N 1
ATOM 597 C CA . GLN A 1 82 ? -18.073 -23.896 26.704 1.00 38.22 82 GLN A CA 1
ATOM 598 C C . GLN A 1 82 ? -18.765 -22.880 25.790 1.00 36.63 82 GLN A C 1
ATOM 599 O O . GLN A 1 82 ? -19.987 -22.762 25.794 1.00 36.38 82 GLN A O 1
ATOM 605 N N . VAL A 1 83 ? -17.973 -22.163 24.993 1.00 34.98 83 VAL A N 1
ATOM 606 C CA . VAL A 1 83 ? -18.497 -21.146 24.082 1.00 33.79 83 VAL A CA 1
ATOM 607 C C . VAL A 1 83 ? -18.805 -21.693 22.683 1.00 33.21 83 VAL A C 1
ATOM 608 O O . VAL A 1 83 ? -18.001 -22.427 22.100 1.00 34.25 83 VAL A O 1
ATOM 612 N N . THR A 1 84 ? -19.973 -21.340 22.153 1.00 32.54 84 THR A N 1
ATOM 613 C CA . THR A 1 84 ? -20.384 -21.787 20.822 1.00 31.58 84 THR A CA 1
ATOM 614 C C . THR A 1 84 ? -20.139 -20.654 19.832 1.00 31.21 84 THR A C 1
ATOM 615 O O . THR A 1 84 ? -19.829 -19.533 20.227 1.00 31.58 84 THR A O 1
ATOM 619 N N . HIS A 1 85 ? -20.283 -20.944 18.544 1.00 32.11 85 HIS A N 1
ATOM 620 C CA . HIS A 1 85 ? -20.087 -19.918 17.533 1.00 32.95 85 HIS A CA 1
ATOM 621 C C . HIS A 1 85 ? -21.029 -18.745 17.758 1.00 34.09 85 HIS A C 1
ATOM 622 O O . HIS A 1 85 ? -20.614 -17.590 17.683 1.00 34.96 85 HIS A O 1
ATOM 629 N N . ALA A 1 86 ? -22.295 -19.040 18.043 1.00 34.73 86 ALA A N 1
ATOM 630 C CA . ALA A 1 86 ? -23.283 -17.987 18.275 1.00 34.99 86 ALA A CA 1
ATOM 631 C C . ALA A 1 86 ? -22.929 -17.139 19.489 1.00 35.11 86 ALA A C 1
ATOM 632 O O . ALA A 1 86 ? -23.125 -15.932 19.491 1.00 34.28 86 ALA A O 1
ATOM 634 N N . GLN A 1 87 ? -22.410 -17.776 20.526 1.00 37.22 87 GLN A N 1
ATOM 635 C CA . GLN A 1 87 ? -22.052 -17.055 21.738 1.00 39.10 87 GLN A CA 1
ATOM 636 C C . GLN A 1 87 ? -20.865 -16.132 21.523 1.00 37.99 87 GLN A C 1
ATOM 637 O O . GLN A 1 87 ? -20.853 -14.996 22.002 1.00 38.75 87 GLN A O 1
ATOM 643 N N . ALA A 1 88 ? -19.868 -16.624 20.800 1.00 37.30 88 ALA A N 1
ATOM 644 C CA . ALA A 1 88 ? -18.677 -15.837 20.519 1.00 36.24 88 ALA A CA 1
ATOM 645 C C . ALA A 1 88 ? -19.057 -14.647 19.636 1.00 35.39 88 ALA A C 1
ATOM 646 O O . ALA A 1 88 ? -18.556 -13.536 19.813 1.00 35.37 88 ALA A O 1
ATOM 648 N N . GLU A 1 89 ? -19.948 -14.894 18.685 1.00 35.31 89 GLU A N 1
ATOM 649 C CA . GLU A 1 89 ? -20.409 -13.859 17.769 1.00 36.17 89 GLU A CA 1
ATOM 650 C C . GLU A 1 89 ? -21.099 -12.749 18.543 1.00 36.22 89 GLU A C 1
ATOM 651 O O . GLU A 1 89 ? -20.801 -11.567 18.363 1.00 36.81 89 GLU A O 1
ATOM 657 N N . ALA A 1 90 ? -22.014 -13.140 19.420 1.00 35.44 90 ALA A N 1
ATOM 658 C CA . ALA A 1 90 ? -22.758 -12.184 20.220 1.00 35.61 90 ALA A CA 1
ATOM 659 C C . ALA A 1 90 ? -21.859 -11.327 21.110 1.00 36.11 90 ALA A C 1
ATOM 660 O O . ALA A 1 90 ? -22.064 -10.121 21.226 1.00 35.16 90 ALA A O 1
ATOM 662 N N . GLN A 1 91 ? -20.871 -11.945 21.749 1.00 36.88 91 GLN A N 1
ATOM 663 C CA . GLN A 1 91 ? -19.984 -11.189 22.620 1.00 38.07 91 GLN A CA 1
ATOM 664 C C . GLN A 1 91 ? -19.110 -10.216 21.833 1.00 38.23 91 GLN A C 1
ATOM 665 O O . GLN A 1 91 ? -18.857 -9.097 22.279 1.00 38.52 91 GLN A O 1
ATOM 671 N N . THR A 1 92 ? -18.649 -10.634 20.660 1.00 37.28 92 THR A N 1
ATOM 672 C CA . THR A 1 92 ? -17.800 -9.765 19.861 1.00 37.19 92 THR A CA 1
ATOM 673 C C . THR A 1 92 ? -18.597 -8.566 19.381 1.00 37.69 92 THR A C 1
ATOM 674 O O . THR A 1 92 ? -18.138 -7.436 19.479 1.00 39.02 92 THR A O 1
ATOM 678 N N . VAL A 1 93 ? -19.790 -8.818 18.857 1.00 38.45 93 VAL A N 1
ATOM 679 C CA . VAL A 1 9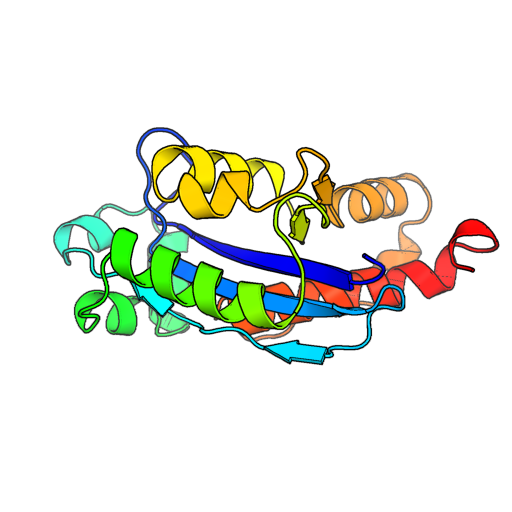3 ? -20.650 -7.744 18.380 1.00 39.45 93 VAL A CA 1
ATOM 680 C C . VAL A 1 93 ? -20.932 -6.742 19.512 1.00 40.09 93 VAL A C 1
ATOM 681 O O . VAL A 1 93 ? -20.957 -5.527 19.288 1.00 40.66 93 VAL A O 1
ATOM 685 N N . ALA A 1 94 ? -21.131 -7.257 20.723 1.00 39.04 94 ALA A N 1
ATOM 686 C CA . ALA A 1 94 ? -21.397 -6.410 21.879 1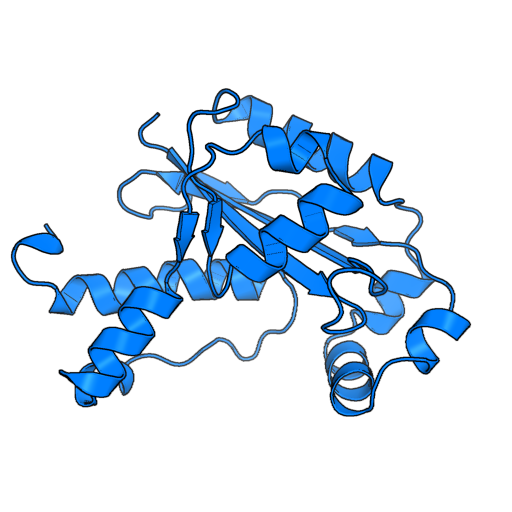.00 38.78 94 ALA A CA 1
ATOM 687 C C . ALA A 1 94 ? -20.165 -5.555 22.177 1.00 40.48 94 ALA A C 1
ATOM 688 O O . ALA A 1 94 ? -20.277 -4.364 22.463 1.00 41.17 94 ALA A O 1
ATOM 690 N N . PHE A 1 95 ? -18.988 -6.169 22.115 1.00 40.69 95 PHE A N 1
ATO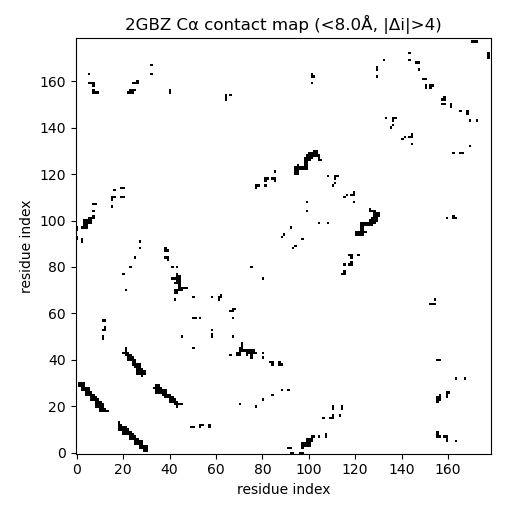M 691 C CA . PHE A 1 95 ? -17.744 -5.447 22.356 1.00 41.14 95 PHE A CA 1
ATOM 692 C C . PHE A 1 95 ? -17.608 -4.305 21.348 1.00 41.02 95 PHE A C 1
ATOM 693 O O . PHE A 1 95 ? -17.343 -3.158 21.711 1.00 40.01 95 PHE A O 1
ATOM 701 N N . LEU A 1 96 ? -17.792 -4.637 20.077 1.00 41.05 96 LEU A N 1
ATOM 702 C CA . LEU A 1 96 ? -17.683 -3.665 19.001 1.00 42.31 96 LEU A CA 1
ATOM 703 C C . LEU A 1 96 ? -18.702 -2.540 19.112 1.00 43.66 96 LEU A C 1
ATOM 704 O O . LEU A 1 96 ? -18.412 -1.397 18.760 1.00 43.32 96 LEU A O 1
ATOM 709 N N . GLY A 1 97 ? -19.895 -2.872 19.601 1.00 45.22 97 GLY A N 1
ATOM 710 C CA . GLY A 1 97 ? -20.948 -1.881 19.728 1.00 46.64 97 GLY A CA 1
ATOM 711 C C . GLY A 1 97 ? -20.611 -0.697 20.611 1.00 48.62 97 GLY A C 1
ATOM 712 O O . GLY A 1 97 ? -21.284 0.327 20.566 1.00 49.00 97 GLY A O 1
ATOM 713 N N . GLU A 1 98 ? -19.565 -0.833 21.414 1.00 50.30 98 GLU A N 1
ATOM 714 C CA . GLU A 1 98 ? -19.157 0.237 22.308 1.00 51.45 98 GLU A CA 1
ATOM 715 C C . GLU A 1 98 ? -18.079 1.127 21.701 1.00 51.33 98 GLU A C 1
ATOM 716 O O . GLU A 1 98 ? -17.579 2.031 22.370 1.00 52.04 98 GLU A O 1
ATOM 722 N N . TRP A 1 99 ? -17.718 0.878 20.442 1.00 50.60 99 TRP A N 1
ATOM 723 C CA . TRP A 1 99 ? -16.675 1.676 19.792 1.00 49.67 99 TRP A CA 1
ATOM 724 C C . TRP A 1 99 ? -16.991 2.169 18.391 1.00 49.92 99 TRP A C 1
ATOM 725 O O . TRP A 1 99 ? -16.408 3.160 17.940 1.00 49.77 99 TRP A O 1
ATOM 736 N N . ILE A 1 100 ? -17.894 1.489 17.693 1.00 49.51 100 ILE A N 1
ATOM 737 C CA . ILE A 1 100 ? -18.226 1.904 16.336 1.00 50.41 100 ILE A CA 1
ATOM 738 C C . ILE A 1 100 ? -19.542 1.307 15.860 1.00 50.74 100 ILE A C 1
ATOM 739 O O . ILE A 1 100 ? -19.885 0.184 16.216 1.00 51.22 100 ILE A O 1
ATOM 744 N N . ARG A 1 101 ? -20.286 2.071 15.069 1.00 51.07 101 ARG A N 1
ATOM 745 C CA . ARG A 1 101 ? -21.558 1.590 14.546 1.00 51.57 101 ARG A CA 1
ATOM 746 C C . ARG A 1 101 ? -21.301 0.553 13.459 1.00 50.57 101 ARG A C 1
ATOM 747 O O . ARG A 1 101 ? -20.203 0.475 12.902 1.00 48.35 101 ARG A O 1
ATOM 755 N N . ALA A 1 102 ? -22.318 -0.249 13.171 1.00 49.24 102 ALA A N 1
ATOM 756 C CA . ALA A 1 102 ? -22.206 -1.279 12.155 1.00 48.07 102 ALA A CA 1
ATOM 757 C C . ALA A 1 102 ? -22.043 -0.660 10.767 1.00 47.01 102 ALA A C 1
ATOM 758 O O . ALA A 1 102 ? -22.520 0.444 10.514 1.00 46.48 102 ALA A O 1
ATOM 760 N N . GLY A 1 103 ? -21.353 -1.376 9.884 1.00 45.71 103 GLY A N 1
ATOM 761 C CA . GLY A 1 103 ? -21.151 -0.912 8.523 1.00 43.93 103 GLY A CA 1
ATOM 762 C C . GLY A 1 103 ? -20.123 0.181 8.297 1.00 43.73 103 GLY A C 1
ATOM 763 O O . GLY A 1 103 ? -19.838 0.531 7.153 1.00 45.09 103 GLY A O 1
ATOM 764 N N . ALA A 1 104 ? -19.546 0.713 9.366 1.00 42.54 104 ALA A N 1
ATOM 765 C CA . ALA A 1 104 ? -18.571 1.790 9.228 1.00 41.20 104 ALA A CA 1
ATOM 766 C C . ALA A 1 104 ? -17.138 1.365 8.893 1.00 40.84 104 ALA A C 1
ATOM 767 O O . ALA A 1 104 ? -16.516 1.923 7.984 1.00 42.43 104 ALA A O 1
ATOM 769 N N . SER A 1 105 ? -16.612 0.380 9.612 1.00 38.83 105 SER A N 1
ATOM 770 C CA . SER A 1 105 ? -15.239 -0.053 9.386 1.00 36.16 105 SER A CA 1
ATOM 771 C C . SER A 1 105 ? -15.008 -1.238 8.449 1.00 36.18 105 SER A C 1
ATOM 772 O O . SER A 1 105 ? -15.795 -2.194 8.400 1.00 36.30 105 SER A O 1
ATOM 775 N N . PRO A 1 106 ? -13.919 -1.176 7.672 1.00 33.58 106 PRO A N 1
ATOM 776 C CA . PRO A 1 106 ? -13.604 -2.273 6.759 1.00 33.75 106 PRO A CA 1
ATOM 777 C C . PRO A 1 106 ? -13.081 -3.375 7.677 1.00 32.53 106 PRO A C 1
ATOM 778 O O . PRO A 1 106 ? -12.841 -3.129 8.862 1.00 33.40 106 PRO A O 1
ATOM 782 N N . MET A 1 107 ? -12.904 -4.573 7.143 1.00 31.10 107 MET A N 1
ATOM 783 C CA . MET A 1 107 ? -12.364 -5.675 7.925 1.00 30.19 107 MET A CA 1
ATOM 784 C C . MET A 1 107 ? -10.844 -5.580 7.754 1.00 28.05 107 MET A C 1
ATOM 785 O O . MET A 1 107 ? -10.334 -5.661 6.642 1.00 28.06 107 MET A O 1
ATOM 790 N N . CYS A 1 108 ? -10.126 -5.402 8.855 1.00 27.44 108 CYS A N 1
ATOM 791 C CA . CYS A 1 108 ? -8.680 -5.262 8.786 1.00 27.18 108 CYS A CA 1
ATOM 792 C C . CYS A 1 108 ? -7.902 -6.460 9.320 1.00 27.33 108 CYS A C 1
ATOM 793 O O . CYS A 1 108 ? -8.275 -7.049 10.330 1.00 27.32 108 CYS A O 1
ATOM 796 N N . GLY A 1 109 ? -6.817 -6.815 8.633 1.00 27.72 109 GLY A N 1
ATOM 797 C CA . GLY A 1 109 ? -6.001 -7.933 9.063 1.00 28.32 109 GLY A CA 1
ATOM 798 C C . GLY A 1 109 ? -5.130 -8.470 7.946 1.00 29.54 109 GLY A C 1
ATOM 799 O O . GLY A 1 109 ? -4.845 -7.752 6.984 1.00 29.05 109 GLY A O 1
ATOM 800 N N . ASN A 1 110 ? -4.697 -9.724 8.085 1.00 32.06 110 ASN A N 1
ATOM 801 C CA . ASN A 1 110 ? -3.864 -10.393 7.082 1.00 34.83 110 ASN A CA 1
ATOM 802 C C . ASN A 1 110 ? -4.662 -11.501 6.414 1.00 34.51 110 ASN A C 1
ATOM 803 O O . ASN A 1 110 ? -5.222 -12.355 7.099 1.00 35.58 110 ASN A O 1
ATOM 808 N N . SER A 1 111 ? -4.707 -11.493 5.084 1.00 34.21 111 SER A N 1
ATOM 809 C CA . SER A 1 111 ? -5.458 -12.504 4.353 1.00 34.42 111 SER A CA 1
ATOM 810 C C . SER A 1 111 ? -6.873 -12.520 4.906 1.00 34.97 111 SER A C 1
ATOM 811 O O . SER A 1 111 ? -7.384 -13.584 5.253 1.00 36.75 111 SER A O 1
ATOM 814 N N . ILE A 1 112 ? -7.509 -11.355 4.998 1.00 34.13 112 ILE A N 1
ATOM 815 C CA . ILE A 1 112 ? -8.852 -11.306 5.549 1.00 34.65 112 ILE A CA 1
ATOM 816 C C . ILE A 1 112 ? -9.979 -11.768 4.637 1.00 32.65 112 ILE A C 1
ATOM 817 O O . ILE A 1 112 ? -11.098 -11.972 5.099 1.00 30.02 112 ILE A O 1
ATOM 822 N N . CYS A 1 113 ? -9.710 -11.931 3.348 1.00 32.02 113 CYS A N 1
ATOM 823 C CA . CYS A 1 113 ? -10.768 -12.387 2.452 1.00 31.42 113 CYS A CA 1
ATOM 824 C C . CYS A 1 113 ? -11.167 -13.776 2.910 1.00 32.02 113 CYS A C 1
ATOM 825 O O . CYS A 1 113 ? -12.343 -14.128 2.919 1.00 31.85 113 CYS A O 1
ATOM 828 N N . GLN A 1 114 ? -10.159 -14.552 3.295 1.00 33.91 114 GLN A N 1
ATOM 829 C CA . GLN A 1 114 ? -10.343 -15.915 3.782 1.00 34.65 114 GLN A CA 1
ATOM 830 C C . GLN A 1 114 ? -11.164 -15.881 5.071 1.00 33.32 114 GLN A C 1
ATOM 831 O O . GLN A 1 114 ? -12.091 -16.666 5.253 1.00 33.59 114 GLN A O 1
ATOM 837 N N . ASP A 1 115 ? -10.817 -14.964 5.964 1.00 32.62 115 ASP A N 1
ATOM 838 C CA . ASP A 1 115 ? -11.531 -14.833 7.225 1.00 32.96 115 ASP A CA 1
ATOM 839 C C . ASP A 1 115 ? -12.983 -14.445 6.991 1.00 32.09 115 ASP A C 1
ATOM 840 O O . ASP A 1 115 ? -13.879 -15.003 7.616 1.00 31.62 115 ASP A O 1
ATOM 845 N N . ARG A 1 116 ? -13.210 -13.498 6.084 1.00 31.74 116 ARG A N 1
ATOM 846 C CA . ARG A 1 116 ? -14.565 -13.040 5.790 1.00 31.17 116 ARG A CA 1
ATOM 847 C C . ARG A 1 116 ? -15.454 -14.165 5.278 1.00 30.01 116 ARG A C 1
ATOM 848 O O . ARG A 1 116 ? -16.637 -14.208 5.583 1.00 29.17 116 ARG A O 1
ATOM 856 N N . ARG A 1 117 ? -14.885 -15.068 4.488 1.00 29.94 117 ARG A N 1
ATOM 857 C CA . ARG A 1 117 ? -15.662 -16.167 3.948 1.00 30.42 117 ARG A CA 1
ATOM 858 C C . ARG A 1 117 ? -16.046 -17.153 5.053 1.00 30.91 117 ARG A C 1
ATOM 859 O O . ARG A 1 117 ? -17.087 -17.816 4.970 1.00 30.73 117 ARG A O 1
ATOM 867 N N . PHE A 1 118 ? -15.214 -17.246 6.088 1.00 31.36 118 PHE A N 1
ATOM 868 C CA . PHE A 1 118 ? -15.531 -18.123 7.209 1.00 32.82 118 PHE A CA 1
ATOM 869 C C . PHE A 1 118 ? -16.623 -17.460 8.058 1.00 32.99 118 PHE A C 1
ATOM 870 O O . PHE A 1 118 ? -17.573 -18.117 8.497 1.00 31.44 118 PHE A O 1
ATOM 878 N N . LEU A 1 119 ? -16.501 -16.151 8.272 1.00 33.22 119 LEU A N 1
ATOM 879 C CA . LEU A 1 119 ? -17.494 -15.434 9.067 1.00 34.00 119 LEU A CA 1
ATOM 880 C C . LEU A 1 119 ? -18.862 -15.465 8.394 1.00 34.93 119 LEU A C 1
ATOM 881 O O . LEU A 1 119 ? -19.897 -15.602 9.056 1.00 34.23 119 LEU A O 1
ATOM 886 N N . HIS A 1 120 ? -18.858 -15.335 7.075 1.00 34.72 120 HIS A N 1
ATOM 887 C CA . HIS A 1 120 ? -20.092 -15.333 6.308 1.00 35.87 120 HIS A CA 1
ATOM 888 C C . HIS A 1 120 ? -20.920 -16.590 6.572 1.00 35.27 120 HIS A C 1
ATOM 889 O O . HIS A 1 120 ? -22.154 -16.546 6.607 1.00 34.81 120 HIS A O 1
ATOM 896 N N . ARG A 1 121 ? -20.239 -17.710 6.760 1.00 36.03 121 ARG A N 1
ATOM 897 C CA . ARG A 1 121 ? -20.940 -18.960 6.988 1.00 36.33 121 ARG A CA 1
ATOM 898 C C . ARG A 1 121 ? -21.274 -19.260 8.450 1.00 36.03 121 ARG A C 1
ATOM 899 O O . ARG A 1 121 ? -22.399 -19.665 8.751 1.00 36.32 121 ARG A O 1
ATOM 907 N N . GLN A 1 122 ? -20.320 -19.046 9.357 1.00 34.89 122 GLN A N 1
ATOM 908 C CA . GLN A 1 122 ? -20.542 -19.345 10.778 1.00 33.76 122 GLN A CA 1
ATOM 909 C C . GLN A 1 122 ? -20.889 -18.183 11.717 1.00 32.97 122 GLN A C 1
ATOM 910 O O . GLN A 1 122 ? -21.390 -18.415 12.809 1.00 33.03 122 GLN A O 1
ATOM 916 N N . MET A 1 123 ? -20.622 -16.947 11.313 1.00 32.97 123 MET A N 1
ATOM 917 C CA . MET A 1 123 ? -20.941 -15.783 12.147 1.00 34.67 123 MET A CA 1
ATOM 918 C C . MET A 1 123 ? -21.403 -14.634 11.245 1.00 35.89 123 MET A C 1
ATOM 919 O O . MET A 1 123 ? -20.716 -13.613 11.114 1.00 35.23 123 MET A O 1
ATOM 924 N N . SER A 1 124 ? -22.571 -14.819 10.631 1.00 36.04 124 SER A N 1
ATOM 925 C CA . SER A 1 124 ? -23.157 -13.844 9.706 1.00 37.10 124 SER A CA 1
ATOM 926 C C . SER A 1 124 ? -23.397 -12.460 10.274 1.00 36.53 124 SER A C 1
ATOM 927 O O . SER A 1 124 ? -23.129 -11.456 9.611 1.00 34.40 124 SER A O 1
ATOM 930 N N . ARG A 1 125 ? -23.920 -12.409 11.492 1.00 36.01 125 ARG A N 1
ATOM 931 C CA . ARG A 1 125 ? -24.210 -11.143 12.130 1.00 37.57 125 ARG A CA 1
ATOM 932 C C . ARG A 1 125 ? -22.929 -10.321 12.266 1.00 37.88 125 ARG A C 1
ATOM 933 O O . ARG A 1 125 ? -22.927 -9.102 12.034 1.00 37.23 125 ARG A O 1
ATOM 941 N N . LEU A 1 126 ? -21.833 -10.989 12.619 1.00 36.14 126 LEU A N 1
ATOM 942 C CA . LEU A 1 126 ? -20.555 -10.300 12.773 1.00 36.16 126 LEU A CA 1
ATOM 943 C C . LEU A 1 126 ? -19.992 -9.884 11.415 1.00 36.20 126 LEU A C 1
ATOM 944 O O . LEU A 1 126 ? -19.392 -8.813 11.280 1.00 36.32 126 LEU A O 1
ATOM 949 N N . GLU A 1 127 ? -20.193 -10.729 10.409 1.00 35.54 127 GLU A N 1
ATOM 950 C CA . GLU A 1 127 ? -19.706 -10.430 9.073 1.00 36.88 127 GLU A CA 1
ATOM 951 C C . GLU A 1 127 ? -20.372 -9.146 8.584 1.00 37.29 127 GLU A C 1
ATOM 952 O O . GLU A 1 127 ? -19.697 -8.229 8.112 1.00 37.03 127 GLU A O 1
ATOM 958 N N . ARG A 1 128 ? -21.694 -9.080 8.725 1.00 38.31 128 ARG A N 1
ATOM 959 C CA . ARG A 1 128 ? -22.466 -7.916 8.302 1.00 39.12 128 ARG A CA 1
ATOM 960 C C . ARG A 1 128 ? -22.140 -6.657 9.096 1.00 38.07 128 ARG A C 1
ATOM 961 O O . ARG A 1 128 ? -22.444 -5.546 8.653 1.00 37.73 128 ARG A O 1
ATOM 969 N N . TYR A 1 129 ? -21.540 -6.819 10.271 1.00 36.81 129 TYR A N 1
ATOM 970 C CA . TYR A 1 129 ? -21.198 -5.661 11.084 1.00 36.88 129 TYR A CA 1
ATOM 971 C C . TYR A 1 129 ? -20.096 -4.868 10.385 1.00 36.86 129 TYR A C 1
ATOM 972 O O . TYR A 1 129 ? -19.896 -3.688 10.654 1.00 37.63 129 TYR A O 1
ATOM 981 N N . PHE A 1 130 ? -19.378 -5.532 9.490 1.00 35.81 130 PHE A N 1
ATOM 982 C CA . PHE A 1 130 ? -18.297 -4.902 8.756 1.00 35.67 130 PHE A CA 1
ATOM 983 C C . PHE A 1 130 ? -18.790 -4.229 7.481 1.00 37.19 130 PHE A C 1
ATOM 984 O O . PHE A 1 130 ? -19.852 -4.555 6.948 1.00 35.88 130 PHE A O 1
ATOM 992 N N . HIS A 1 131 ? -17.997 -3.274 7.014 1.00 38.78 131 HIS A N 1
ATOM 993 C CA . HIS A 1 131 ? -18.255 -2.580 5.767 1.00 39.87 131 HIS A CA 1
ATOM 994 C C . HIS A 1 131 ? -17.850 -3.689 4.795 1.00 40.22 131 HIS A C 1
ATOM 995 O O . HIS A 1 131 ? -17.125 -4.606 5.187 1.00 38.81 131 HIS A O 1
ATOM 1002 N N . TYR A 1 132 ? -18.308 -3.634 3.550 1.00 41.88 132 TYR A N 1
ATOM 1003 C CA . TYR A 1 132 ? -17.961 -4.678 2.585 1.00 43.18 132 TYR A CA 1
ATOM 1004 C C . TYR A 1 132 ? -16.501 -4.582 2.140 1.00 43.20 132 TYR A C 1
ATOM 1005 O O . TYR A 1 132 ? -15.949 -5.515 1.547 1.00 41.71 132 TYR A O 1
ATOM 1014 N N . ARG A 1 133 ? -15.877 -3.450 2.438 1.00 42.99 133 ARG A N 1
ATOM 1015 C CA . ARG A 1 133 ? -14.492 -3.225 2.053 1.00 43.14 133 ARG A CA 1
ATOM 1016 C C . ARG A 1 133 ? -13.501 -3.910 2.996 1.00 40.44 133 ARG A C 1
ATOM 1017 O O . ARG A 1 133 ? -13.737 -4.007 4.200 1.00 37.67 133 ARG A O 1
ATOM 1025 N N . ASN A 1 134 ? -12.406 -4.410 2.428 1.00 39.11 134 ASN A N 1
ATOM 1026 C CA . ASN A 1 134 ? -11.358 -5.068 3.205 1.00 38.23 134 ASN A CA 1
ATOM 1027 C C . ASN A 1 134 ? -10.107 -4.203 3.218 1.00 37.07 134 ASN A C 1
ATOM 1028 O O . ASN A 1 134 ? -9.859 -3.440 2.280 1.00 36.67 134 ASN A O 1
ATOM 1033 N N . LEU A 1 135 ? -9.327 -4.331 4.285 1.00 35.78 135 LEU A N 1
ATOM 1034 C CA . LEU A 1 135 ? -8.066 -3.611 4.414 1.00 35.89 135 LEU A CA 1
ATOM 1035 C C . LEU A 1 135 ? -7.073 -4.736 4.735 1.00 35.28 135 LEU A C 1
ATOM 1036 O O . LEU A 1 135 ? -6.853 -5.083 5.899 1.00 33.95 135 LEU A O 1
ATOM 1041 N N . ASP A 1 136 ? -6.492 -5.315 3.688 1.00 34.79 136 ASP A N 1
ATOM 1042 C CA . ASP A 1 136 ? -5.575 -6.434 3.854 1.00 34.28 136 ASP A CA 1
ATOM 1043 C C . ASP A 1 136 ? -4.104 -6.059 3.788 1.00 32.95 136 ASP A C 1
ATOM 1044 O O . ASP A 1 136 ? -3.607 -5.608 2.753 1.00 32.40 136 ASP A O 1
ATOM 1049 N N . VAL A 1 137 ? -3.414 -6.270 4.905 1.00 31.19 137 VAL A N 1
ATOM 1050 C CA . VAL A 1 137 ? -1.994 -5.977 5.006 1.00 30.73 137 VAL A CA 1
ATOM 1051 C C . VAL A 1 137 ? -1.193 -6.826 4.012 1.00 29.04 137 VAL A C 1
ATOM 1052 O O . VAL A 1 137 ? -0.105 -6.438 3.588 1.00 26.97 137 VAL A O 1
ATOM 1056 N N . SER A 1 138 ? -1.744 -7.978 3.643 1.00 28.89 138 SER A N 1
ATOM 1057 C CA . SER A 1 138 ? -1.101 -8.860 2.673 1.00 32.04 138 SER A CA 1
ATOM 1058 C C . SER A 1 138 ? -0.867 -8.157 1.338 1.00 30.48 138 SER A C 1
ATOM 1059 O O . SER A 1 138 ? 0.114 -8.427 0.654 1.00 30.71 138 SER A O 1
ATOM 1062 N N . THR A 1 139 ? -1.779 -7.273 0.956 1.00 30.33 139 THR A N 1
ATOM 1063 C CA . THR A 1 139 ? -1.630 -6.558 -0.304 1.00 30.87 139 THR A CA 1
ATOM 1064 C C . THR A 1 139 ? -0.337 -5.752 -0.307 1.00 31.20 139 THR A C 1
ATOM 1065 O O . THR A 1 139 ? 0.384 -5.707 -1.305 1.00 30.81 139 THR A O 1
ATOM 1069 N N . ILE A 1 140 ? -0.046 -5.117 0.819 1.00 32.40 140 ILE A N 1
ATOM 1070 C CA . ILE A 1 140 ? 1.162 -4.322 0.929 1.00 34.64 140 ILE A CA 1
ATOM 1071 C C . ILE A 1 140 ? 2.381 -5.225 0.986 1.00 35.88 140 ILE A C 1
ATOM 1072 O O . ILE A 1 140 ? 3.434 -4.899 0.428 1.00 36.55 140 ILE A O 1
ATOM 1077 N N . LYS A 1 141 ? 2.234 -6.371 1.648 1.00 36.08 141 LYS A N 1
ATOM 1078 C CA . LYS A 1 141 ? 3.337 -7.310 1.763 1.00 37.01 141 LYS A CA 1
ATOM 1079 C C . LYS A 1 141 ? 3.704 -7.809 0.370 1.00 35.53 141 LYS A C 1
ATOM 1080 O O . LYS A 1 141 ? 4.884 -7.982 0.053 1.00 34.73 141 LYS A O 1
ATOM 1086 N N . GLU A 1 142 ? 2.689 -8.030 -0.462 1.00 35.33 142 GLU A N 1
ATOM 1087 C CA . GLU A 1 142 ? 2.917 -8.495 -1.825 1.00 36.20 142 GLU A CA 1
ATOM 1088 C C . GLU A 1 142 ? 3.642 -7.456 -2.669 1.00 35.12 142 GLU A C 1
ATOM 1089 O O . GLU A 1 142 ? 4.480 -7.805 -3.495 1.00 35.10 142 GLU A O 1
ATOM 1095 N N . LEU A 1 143 ? 3.307 -6.186 -2.469 1.00 34.15 143 LEU A N 1
ATOM 1096 C CA . LEU A 1 143 ? 3.948 -5.103 -3.206 1.00 35.38 143 LEU A CA 1
ATOM 1097 C C . LEU A 1 143 ? 5.407 -4.922 -2.768 1.00 35.30 143 LEU A C 1
ATOM 1098 O O . LEU A 1 143 ? 6.296 -4.720 -3.599 1.00 34.79 143 LEU A O 1
ATOM 1103 N N . ALA A 1 144 ? 5.647 -4.988 -1.462 1.00 35.04 144 ALA A N 1
ATOM 1104 C CA . ALA A 1 144 ? 6.996 -4.834 -0.929 1.00 34.87 144 ALA A CA 1
ATOM 1105 C C . ALA A 1 144 ? 7.880 -5.931 -1.493 1.00 36.38 144 ALA A C 1
ATOM 1106 O O . ALA A 1 144 ? 9.004 -5.695 -1.936 1.00 35.14 144 ALA A O 1
ATOM 1108 N N . ARG A 1 145 ? 7.343 -7.141 -1.480 1.00 37.15 145 ARG A N 1
ATOM 1109 C CA . ARG A 1 145 ? 8.052 -8.304 -1.971 1.00 38.95 145 ARG A CA 1
ATOM 1110 C C . ARG A 1 145 ? 8.475 -8.158 -3.436 1.00 39.01 145 ARG A C 1
ATOM 1111 O O . ARG A 1 145 ? 9.553 -8.598 -3.824 1.00 38.95 145 ARG A O 1
ATOM 1119 N N . ARG A 1 146 ? 7.632 -7.534 -4.248 1.00 37.86 146 ARG A N 1
ATOM 1120 C CA . ARG A 1 146 ? 7.954 -7.368 -5.650 1.00 36.78 146 ARG A CA 1
ATOM 1121 C C . ARG A 1 146 ? 8.722 -6.093 -5.976 1.00 36.21 146 ARG A C 1
ATOM 1122 O O . ARG A 1 146 ? 9.554 -6.099 -6.879 1.00 37.40 146 ARG A O 1
ATOM 1130 N N . TRP A 1 147 ? 8.473 -5.012 -5.241 1.00 35.36 147 TRP A N 1
ATOM 1131 C CA . TRP A 1 147 ? 9.146 -3.743 -5.521 1.00 34.39 147 TRP A CA 1
ATOM 1132 C C . TRP A 1 147 ? 10.240 -3.288 -4.565 1.00 35.28 147 TRP A C 1
ATOM 1133 O O . TRP A 1 147 ? 11.181 -2.616 -4.987 1.00 35.79 147 TRP A O 1
ATOM 1144 N N . ALA A 1 148 ? 10.117 -3.624 -3.284 1.00 35.39 148 ALA A N 1
ATOM 1145 C CA . ALA A 1 148 ? 11.110 -3.207 -2.295 1.00 36.56 148 ALA A CA 1
ATOM 1146 C C . ALA A 1 148 ? 11.337 -4.309 -1.258 1.00 36.73 148 ALA A C 1
ATOM 1147 O O . ALA A 1 148 ? 10.966 -4.168 -0.085 1.00 36.54 148 ALA A O 1
ATOM 1149 N N . PRO A 1 149 ? 11.959 -5.420 -1.683 1.00 35.68 149 PRO A N 1
ATOM 1150 C CA . PRO A 1 149 ? 12.246 -6.569 -0.826 1.00 35.47 149 PRO A CA 1
ATOM 1151 C C . PRO A 1 149 ? 12.880 -6.213 0.514 1.00 34.75 149 PRO A C 1
ATOM 1152 O O . PRO A 1 149 ? 12.483 -6.738 1.554 1.00 35.17 149 PRO A O 1
ATOM 1156 N N . ALA A 1 150 ? 13.859 -5.319 0.491 1.00 34.86 150 ALA A N 1
ATOM 1157 C CA . ALA A 1 150 ? 14.551 -4.920 1.717 1.00 36.15 150 ALA A CA 1
ATOM 1158 C C . ALA A 1 150 ? 13.619 -4.477 2.847 1.00 36.60 150 ALA A C 1
ATOM 1159 O O . ALA A 1 150 ? 13.917 -4.699 4.018 1.00 36.20 150 ALA A O 1
ATOM 1161 N N . VAL A 1 151 ? 12.495 -3.857 2.490 1.00 37.23 151 VAL A N 1
ATOM 1162 C CA . VAL A 1 151 ? 11.527 -3.361 3.466 1.00 37.57 151 VAL A CA 1
ATOM 1163 C C . VAL A 1 151 ? 10.968 -4.413 4.423 1.00 38.14 151 VAL A C 1
ATOM 1164 O O . VAL A 1 151 ? 10.518 -4.085 5.519 1.00 39.17 151 VAL A O 1
ATOM 1168 N N . ALA A 1 152 ? 11.010 -5.677 4.018 1.00 39.12 152 ALA A N 1
ATOM 1169 C CA . ALA A 1 152 ? 10.503 -6.765 4.847 1.00 38.87 152 ALA A CA 1
ATOM 1170 C C . ALA A 1 152 ? 11.483 -7.184 5.945 1.00 39.47 152 ALA A C 1
ATOM 1171 O O . ALA A 1 152 ? 11.076 -7.625 7.018 1.00 39.74 152 ALA A O 1
ATOM 1173 N N . SER A 1 153 ? 12.773 -7.042 5.673 1.00 39.87 153 SER A N 1
ATOM 1174 C CA . SER A 1 153 ? 13.812 -7.453 6.614 1.00 40.43 153 SER A CA 1
ATOM 1175 C C . SER A 1 153 ? 13.721 -6.846 8.011 1.00 41.10 153 SER A C 1
ATOM 1176 O O . SER A 1 153 ? 14.282 -7.400 8.964 1.00 41.29 153 SER A O 1
ATOM 1179 N N . GLY A 1 154 ? 13.031 -5.712 8.132 1.00 41.51 154 GLY A N 1
ATOM 1180 C CA . GLY A 1 154 ? 12.918 -5.049 9.421 1.00 41.26 154 GLY A CA 1
ATOM 1181 C C . GLY A 1 154 ? 11.789 -5.506 10.324 1.00 42.38 154 GLY A C 1
ATOM 1182 O O . GLY A 1 154 ? 11.678 -5.043 11.461 1.00 41.51 154 GLY A O 1
ATOM 1183 N N . PHE A 1 155 ? 10.947 -6.411 9.835 1.00 42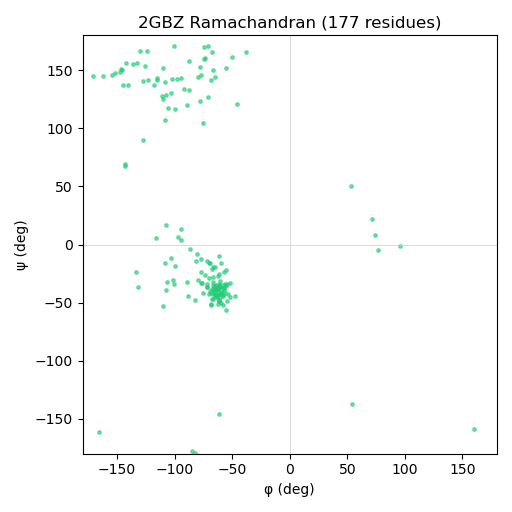.94 155 PHE A N 1
ATOM 1184 C CA . PHE A 1 155 ? 9.831 -6.892 10.640 1.00 43.49 155 PHE A CA 1
ATOM 1185 C C . PHE A 1 155 ? 9.842 -8.406 10.821 1.00 45.00 155 PHE A C 1
ATOM 1186 O O . PHE A 1 155 ? 10.173 -9.157 9.906 1.00 44.38 155 PHE A O 1
ATOM 1194 N N . ALA A 1 156 ? 9.473 -8.839 12.018 1.00 48.31 156 ALA A N 1
ATOM 1195 C CA . ALA A 1 156 ? 9.402 -10.257 12.350 1.00 51.42 156 ALA A CA 1
ATOM 1196 C C . ALA A 1 156 ? 8.151 -10.438 13.204 1.00 53.23 156 ALA A C 1
ATOM 1197 O O . ALA A 1 156 ? 7.875 -9.615 14.079 1.00 52.91 156 ALA A O 1
ATOM 1199 N N . LYS A 1 157 ? 7.390 -11.498 12.942 1.00 56.23 157 LYS A N 1
ATOM 1200 C CA . LYS A 1 157 ? 6.169 -11.765 13.704 1.00 59.35 157 LYS A CA 1
ATOM 1201 C C . LYS A 1 157 ? 6.457 -12.352 15.084 1.00 60.83 157 LYS A C 1
ATOM 1202 O O . LYS A 1 157 ? 7.415 -13.110 15.261 1.00 62.24 157 LYS A O 1
ATOM 1208 N N . SER A 1 158 ? 5.619 -12.002 16.056 1.00 62.70 158 SER A N 1
ATOM 1209 C CA . SER A 1 158 ? 5.784 -12.480 17.424 1.00 64.92 158 SER A CA 1
ATOM 1210 C C . SER A 1 158 ? 5.827 -14.000 17.502 1.00 66.41 158 SER A C 1
ATOM 1211 O O . SER A 1 158 ? 5.250 -14.703 16.664 1.00 65.22 158 SER A O 1
ATOM 1214 N N . SER A 1 159 ? 6.524 -14.495 18.519 1.00 68.39 159 SER A N 1
ATOM 1215 C CA . SER A 1 159 ? 6.657 -15.928 18.745 1.00 70.85 159 SER A CA 1
ATOM 1216 C C . SER A 1 159 ? 5.263 -16.455 19.051 1.00 71.64 159 SER A C 1
ATOM 1217 O O . SER A 1 159 ? 4.910 -17.576 18.680 1.00 71.59 159 SER A O 1
ATOM 1220 N N . ALA A 1 160 ? 4.486 -15.613 19.733 1.00 73.08 160 ALA A N 1
ATOM 1221 C CA . ALA A 1 160 ? 3.119 -15.919 20.147 1.00 74.02 160 ALA A CA 1
ATOM 1222 C C . ALA A 1 160 ? 2.340 -16.715 19.107 1.00 74.22 160 ALA A C 1
ATOM 1223 O O . ALA A 1 160 ? 2.746 -16.809 17.944 1.00 75.18 160 ALA A O 1
ATOM 1225 N N . HIS A 1 161 ? 1.207 -17.270 19.524 1.00 73.41 161 HIS A N 1
ATOM 1226 C CA . HIS A 1 161 ? 0.406 -18.089 18.626 1.00 72.77 161 HIS A CA 1
ATOM 1227 C C . HIS A 1 161 ? -1.085 -17.739 18.622 1.00 70.67 161 HIS A C 1
ATOM 1228 O O . HIS A 1 161 ? -1.741 -17.809 17.576 1.00 70.17 161 HIS A O 1
ATOM 1235 N N . THR A 1 162 ? -1.615 -17.377 19.790 1.00 67.44 162 THR A N 1
ATOM 1236 C CA . THR A 1 162 ? -3.026 -17.026 19.921 1.00 64.35 162 THR A CA 1
ATOM 1237 C C . THR A 1 162 ? -3.461 -16.004 18.870 1.00 62.11 162 THR A C 1
ATOM 1238 O O . THR A 1 162 ? -2.633 -15.314 18.273 1.00 62.41 162 THR A O 1
ATOM 1242 N N . ALA A 1 163 ? -4.769 -15.903 18.657 1.00 58.38 163 ALA A N 1
ATOM 1243 C CA . ALA A 1 163 ? -5.308 -14.967 17.682 1.00 55.09 163 ALA A CA 1
ATOM 1244 C C . ALA A 1 163 ? -5.074 -13.517 18.093 1.00 52.89 163 ALA A C 1
ATOM 1245 O O . ALA A 1 163 ? -4.897 -12.652 17.235 1.00 52.39 163 ALA A O 1
ATOM 1247 N N . LEU A 1 164 ? -5.076 -13.250 19.397 1.00 50.08 164 LEU A N 1
ATOM 1248 C CA . LEU A 1 164 ? -4.870 -11.889 19.892 1.00 47.55 164 LEU A CA 1
ATOM 1249 C C . LEU A 1 164 ? -3.495 -11.340 19.521 1.00 45.66 164 LEU A C 1
ATOM 1250 O O . LEU A 1 164 ? -3.353 -10.160 19.220 1.00 42.80 164 LEU A O 1
ATOM 1255 N N . SER A 1 165 ? -2.480 -12.196 19.547 1.00 45.22 165 SER A N 1
ATOM 1256 C CA . SER A 1 165 ? -1.132 -11.757 19.203 1.00 44.84 165 SER A CA 1
ATOM 1257 C C . SER A 1 165 ? -1.006 -11.636 17.683 1.00 43.13 165 SER A C 1
ATOM 1258 O O . SER A 1 165 ? -0.299 -10.765 17.184 1.00 42.07 165 SER A O 1
ATOM 1261 N N . ASP A 1 166 ? -1.705 -12.499 16.952 1.00 41.89 166 ASP A N 1
ATOM 1262 C CA . ASP A 1 166 ? -1.675 -12.443 15.498 1.00 42.45 166 ASP A CA 1
ATOM 1263 C C . ASP A 1 166 ? -2.228 -11.109 15.013 1.00 41.53 166 ASP A C 1
ATOM 1264 O O . ASP A 1 166 ? -1.595 -10.427 14.205 1.00 41.03 166 ASP A O 1
ATOM 1269 N N . VAL A 1 167 ? -3.409 -10.734 15.498 1.00 41.53 167 VAL A N 1
ATOM 1270 C CA . VAL A 1 167 ? -4.007 -9.462 15.096 1.00 41.55 167 VAL A CA 1
ATOM 1271 C C . VAL A 1 167 ? -3.089 -8.331 15.542 1.00 40.14 167 VAL A C 1
ATOM 1272 O O . VAL A 1 167 ? -2.890 -7.353 14.828 1.00 40.80 167 VAL A O 1
ATOM 1276 N N . ARG A 1 168 ? -2.509 -8.490 16.721 1.00 40.10 168 ARG A N 1
ATOM 1277 C CA . ARG A 1 168 ? -1.598 -7.501 17.262 1.00 40.31 168 ARG A CA 1
ATOM 1278 C C . ARG A 1 168 ? -0.394 -7.347 16.326 1.00 39.65 168 ARG A C 1
ATOM 1279 O O . ARG A 1 168 ? 0.123 -6.242 16.143 1.00 40.07 168 ARG A O 1
ATOM 1287 N N . ASP A 1 169 ? 0.045 -8.457 15.732 1.00 38.53 169 ASP A N 1
ATOM 1288 C CA . ASP A 1 169 ? 1.171 -8.446 14.800 1.00 36.92 169 ASP A CA 1
ATOM 1289 C C . ASP A 1 169 ? 0.792 -7.792 13.472 1.00 36.70 169 ASP A C 1
ATOM 1290 O O . ASP A 1 169 ? 1.631 -7.161 12.817 1.00 35.83 169 ASP A O 1
ATOM 1295 N N . SER A 1 170 ? -0.462 -7.969 13.059 1.00 35.51 170 SER A N 1
ATOM 1296 C CA . SER A 1 170 ? -0.921 -7.381 11.811 1.00 34.32 170 SER A CA 1
ATOM 1297 C C . SER A 1 170 ? -0.846 -5.857 11.885 1.00 33.90 170 SER A C 1
ATOM 1298 O O . SER A 1 170 ? -0.401 -5.212 10.937 1.00 32.44 170 SER A O 1
ATOM 1301 N N . ILE A 1 171 ? -1.264 -5.294 13.018 1.00 32.97 171 ILE A N 1
ATOM 1302 C CA . ILE A 1 171 ? -1.238 -3.847 13.221 1.00 33.13 171 ILE A CA 1
ATOM 1303 C C . ILE A 1 171 ? 0.202 -3.326 13.196 1.00 34.03 171 ILE A C 1
ATOM 1304 O O . ILE A 1 171 ? 0.489 -2.288 12.594 1.00 34.42 171 ILE A O 1
ATOM 1309 N N . ASP A 1 172 ? 1.101 -4.051 13.860 1.00 34.18 172 ASP A N 1
ATOM 1310 C CA . ASP A 1 172 ? 2.505 -3.676 13.918 1.00 34.08 172 ASP A CA 1
ATOM 1311 C C . ASP A 1 172 ? 3.142 -3.773 12.537 1.00 33.48 172 ASP A C 1
ATOM 1312 O O . ASP A 1 172 ? 4.006 -2.972 12.172 1.00 33.09 172 ASP A O 1
ATOM 1317 N N . GLU A 1 173 ? 2.717 -4.768 11.773 1.00 32.44 173 GLU A N 1
ATOM 1318 C CA . GLU A 1 173 ? 3.254 -4.970 10.442 1.00 32.26 173 GLU A CA 1
ATOM 1319 C C . GLU A 1 173 ? 2.913 -3.787 9.543 1.00 31.43 173 GLU A C 1
ATOM 1320 O O . GLU A 1 173 ? 3.764 -3.284 8.803 1.00 32.26 173 GLU A O 1
ATOM 1326 N N . LEU A 1 174 ? 1.667 -3.336 9.607 1.00 30.23 174 LEU A N 1
ATOM 1327 C CA . LEU A 1 174 ? 1.255 -2.204 8.791 1.00 31.51 174 LEU A CA 1
ATOM 1328 C C . LEU A 1 174 ? 2.014 -0.962 9.277 1.00 32.62 174 LEU A C 1
ATOM 1329 O O . LEU A 1 174 ? 2.511 -0.160 8.482 1.00 32.35 174 LEU A O 1
ATOM 1334 N N . ARG A 1 175 ? 2.115 -0.839 10.596 1.00 32.77 175 ARG A N 1
ATOM 1335 C CA . ARG A 1 175 ? 2.805 0.275 11.229 1.00 35.01 175 ARG A CA 1
ATOM 1336 C C . ARG A 1 175 ? 4.248 0.343 10.722 1.00 33.71 175 ARG A C 1
ATOM 1337 O O . ARG A 1 175 ? 4.802 1.422 10.501 1.00 35.11 175 ARG A O 1
ATOM 1345 N N . HIS A 1 176 ? 4.842 -0.826 10.519 1.00 33.10 176 HIS A N 1
ATOM 1346 C CA . HIS A 1 176 ? 6.202 -0.926 10.021 1.00 31.51 176 HIS A CA 1
ATOM 1347 C C . HIS A 1 176 ? 6.266 -0.451 8.553 1.00 31.61 176 HIS A C 1
ATOM 1348 O O . HIS A 1 176 ? 7.096 0.386 8.194 1.00 28.16 176 HIS A O 1
ATOM 1355 N N . TYR A 1 177 ? 5.388 -0.995 7.712 1.00 30.79 177 TYR A N 1
ATOM 1356 C CA . TYR A 1 177 ? 5.353 -0.628 6.295 1.00 31.95 177 TYR A CA 1
ATOM 1357 C C . TYR A 1 177 ? 5.039 0.855 6.056 1.00 30.53 177 TYR A C 1
ATOM 1358 O O . TYR A 1 177 ? 5.541 1.472 5.111 1.00 28.34 177 TYR A O 1
ATOM 1367 N N . ARG A 1 178 ? 4.213 1.422 6.922 1.00 30.03 178 ARG A N 1
ATOM 1368 C CA . ARG A 1 178 ? 3.850 2.821 6.808 1.00 30.94 178 ARG A CA 1
ATOM 1369 C C . ARG A 1 178 ? 5.075 3.741 6.769 1.00 32.39 178 ARG A C 1
ATOM 1370 O O . ARG A 1 178 ? 5.062 4.775 6.102 1.00 33.14 178 ARG A O 1
ATOM 1378 N N . GLN A 1 179 ? 6.131 3.370 7.485 1.00 33.89 179 GLN A N 1
ATOM 1379 C CA . GLN A 1 179 ? 7.353 4.172 7.521 1.00 35.83 179 GLN A CA 1
ATOM 1380 C C . GLN A 1 179 ? 8.029 4.305 6.159 1.00 35.17 179 GLN A C 1
ATOM 1381 O O . GLN A 1 179 ? 8.729 5.277 5.901 1.00 33.76 179 GLN A O 1
ATOM 1387 N N . PHE A 1 180 ? 7.828 3.317 5.298 1.00 35.15 180 PHE A N 1
ATOM 1388 C CA . PHE A 1 180 ? 8.453 3.308 3.986 1.00 36.49 180 PHE A CA 1
ATOM 1389 C C . PHE A 1 180 ? 7.472 3.601 2.848 1.00 36.40 180 PHE A C 1
ATOM 1390 O O . PHE A 1 180 ? 7.778 3.343 1.684 1.00 36.21 180 PHE A O 1
ATOM 1398 N N . MET A 1 181 ? 6.307 4.151 3.180 1.00 36.72 181 MET A N 1
ATOM 1399 C CA . MET A 1 181 ? 5.288 4.447 2.172 1.00 37.77 181 MET A CA 1
ATOM 1400 C C . MET A 1 181 ? 5.257 5.884 1.657 1.00 36.91 181 MET A C 1
ATOM 1401 O O . MET A 1 181 ? 4.356 6.255 0.910 1.00 36.73 181 MET A O 1
ATOM 1406 N N . GLY A 1 182 ? 6.234 6.688 2.062 1.00 36.30 182 GLY A N 1
ATOM 1407 C CA . GLY A 1 182 ? 6.304 8.067 1.613 1.00 34.91 182 GLY A CA 1
ATOM 1408 C C . GLY A 1 182 ? 5.058 8.895 1.849 1.00 34.61 182 GLY A C 1
ATOM 1409 O O . GLY A 1 182 ? 4.433 8.826 2.910 1.00 35.43 182 GLY A O 1
ATOM 1410 N N . THR A 1 183 ? 4.695 9.685 0.845 1.00 34.24 183 THR A N 1
ATOM 1411 C CA . THR A 1 183 ? 3.522 10.551 0.918 1.00 34.36 183 THR A CA 1
ATOM 1412 C C . THR A 1 183 ? 2.255 9.802 1.339 1.00 35.50 183 THR A C 1
ATOM 1413 O O . THR A 1 183 ? 1.500 10.272 2.190 1.00 34.95 183 THR A O 1
ATOM 1417 N N . LEU A 1 184 ? 2.025 8.637 0.740 1.00 37.40 184 LEU A N 1
ATOM 1418 C CA . LEU A 1 184 ? 0.843 7.843 1.059 1.00 40.24 184 LEU A CA 1
ATOM 1419 C C . LEU A 1 184 ? 0.818 7.436 2.531 1.00 41.03 184 LEU A C 1
ATOM 1420 O O . LEU A 1 184 ? -0.250 7.301 3.127 1.00 41.05 184 LEU A O 1
ATOM 1425 N N . GLY A 1 185 ? 2.000 7.251 3.113 1.00 42.54 185 GLY A N 1
ATOM 1426 C CA . GLY A 1 185 ? 2.089 6.880 4.511 1.00 44.11 185 GLY A CA 1
ATOM 1427 C C . GLY A 1 185 ? 1.655 8.014 5.421 1.00 46.64 185 GLY A C 1
ATOM 1428 O O . GLY A 1 185 ? 1.389 7.802 6.605 1.00 46.81 185 GLY A O 1
ATOM 1429 N N . GLY A 1 186 ? 1.579 9.223 4.872 1.00 48.68 186 GLY A N 1
ATOM 1430 C CA . GLY A 1 186 ? 1.168 10.362 5.672 1.00 50.49 186 GLY A CA 1
ATOM 1431 C C . GLY A 1 186 ? 2.349 11.184 6.156 1.00 52.66 186 GLY A C 1
ATOM 1432 O O . GLY A 1 186 ? 3.450 11.060 5.561 1.00 53.08 186 GLY A O 1
#

Solvent-accessible surface area: 9533 Å² total; per-residue (Å²): 124,96,88,28,1,0,1,23,8,30,28,9,7,137,51,16,89,184,31,14,0,0,0,0,0,0,0,0,0,33,53,101,9,80,67,65,19,88,8,35,55,26,11,1,44,31,64,75,142,51,1,85,83,12,57,90,165,21,72,101,95,8,132,212,24,28,5,19,95,82,1,60,99,15,159,31,63,40,67,90,0,20,42,82,0,20,64,30,0,50,138,74,14,165,56,33,17,2,26,0,0,1,33,61,2,72,48,8,35,124,0,0,120,99,41,0,45,115,0,27,156,26,10,44,169,139,57,50,31,0,20,84,34,82,71,74,11,144,163,196,40,88,82,25,46,105,58,48,89,123,50,107,44,72,42,0,31,14,44,1,95,16,9,1,56,3,18,89,27,9,83,135,120,60,55,136,148,10,92

Radius of gyration: 16.43 Å; Cα contacts (8 Å, |Δi|>4): 294; chains: 1; bounding box: 39×46×33 Å